Protein AF-A0A3C1CD34-F1 (afdb_monomer_lite)

Sequence (248 aa):
DPRAMARFWDEAMDWTLHEVTGDHAVLRSAKGVGPYLQFLRTPETKTVKNRVHLDLRPYPGDDQAAEVARLRALGATDIDLEELDEAVRQIALGENVTVFHGFGAAGMDGITEATSHPPIPIETDMEKYPNVVARATDVLRRAGIEGPYGLAIGPELYTGIGETTEHGGYLLFDHLRQLLGGPLVWAPGVRGGIVLSLRGGDFVLECGQDLSIGYQSHDAEVVRLYLEESVSFRVIEPDAAVALVPKA

Structure (mmCIF, N/CA/C/O backbone):
data_AF-A0A3C1CD34-F1
#
_entry.id   AF-A0A3C1CD34-F1
#
loop_
_atom_site.group_PDB
_atom_site.id
_atom_site.type_symbol
_atom_site.label_atom_id
_atom_site.label_alt_id
_atom_site.label_comp_id
_atom_site.label_asym_id
_atom_site.label_entity_id
_atom_site.label_seq_id
_atom_site.pdbx_PDB_ins_code
_atom_site.Cartn_x
_atom_site.Cartn_y
_atom_site.Cartn_z
_atom_site.occupancy
_atom_site.B_iso_or_equiv
_atom_site.auth_seq_id
_atom_site.auth_comp_id
_atom_site.auth_asym_id
_atom_site.auth_atom_id
_atom_site.pdbx_PDB_model_num
ATOM 1 N N . ASP A 1 1 ? 27.461 -8.171 -31.438 1.00 85.56 1 ASP A N 1
ATOM 2 C CA . ASP A 1 1 ? 27.972 -9.356 -32.157 1.00 85.56 1 ASP A CA 1
ATOM 3 C C . ASP A 1 1 ? 26.812 -10.310 -32.434 1.00 85.56 1 ASP A C 1
ATOM 5 O O . ASP A 1 1 ? 26.227 -10.789 -31.467 1.00 85.56 1 ASP A O 1
ATOM 9 N N . PRO A 1 2 ? 26.445 -10.566 -33.702 1.00 91.00 2 PRO A N 1
ATOM 10 C CA . PRO A 1 2 ? 25.318 -11.438 -34.036 1.00 91.00 2 PRO A CA 1
ATOM 11 C C . PRO A 1 2 ? 25.441 -12.865 -33.489 1.00 91.00 2 PRO A C 1
ATOM 13 O O . PRO A 1 2 ? 24.437 -13.432 -33.076 1.00 91.00 2 PRO A O 1
ATOM 16 N N . ARG A 1 3 ? 26.655 -13.431 -33.404 1.00 91.00 3 ARG A N 1
ATOM 17 C CA . ARG A 1 3 ? 26.857 -14.785 -32.855 1.00 91.00 3 ARG A CA 1
ATOM 18 C C . ARG A 1 3 ? 26.579 -14.851 -31.357 1.00 91.00 3 ARG A C 1
ATOM 20 O O . ARG A 1 3 ? 25.961 -15.801 -30.889 1.00 91.00 3 ARG A O 1
ATOM 27 N N . ALA A 1 4 ? 27.026 -13.844 -30.605 1.00 88.56 4 ALA A N 1
ATOM 28 C CA . ALA A 1 4 ? 26.700 -13.725 -29.188 1.00 88.56 4 ALA A CA 1
ATOM 29 C C . ALA A 1 4 ? 25.189 -13.559 -28.957 1.00 88.56 4 ALA A C 1
ATOM 31 O O . ALA A 1 4 ? 24.645 -14.236 -28.092 1.00 88.56 4 ALA A O 1
ATOM 32 N N . MET A 1 5 ? 24.513 -12.727 -29.762 1.00 89.81 5 MET A N 1
ATOM 33 C CA . MET A 1 5 ? 23.053 -12.575 -29.684 1.00 89.81 5 MET A CA 1
ATOM 34 C C . MET A 1 5 ? 22.328 -13.878 -30.017 1.00 89.81 5 MET A C 1
ATOM 36 O O . MET A 1 5 ? 21.425 -14.257 -29.285 1.00 89.81 5 MET A O 1
ATOM 40 N N . ALA A 1 6 ? 22.754 -14.594 -31.062 1.00 90.88 6 ALA A N 1
ATOM 41 C CA . ALA A 1 6 ? 22.173 -15.882 -31.425 1.00 90.88 6 ALA A CA 1
ATOM 42 C C . ALA A 1 6 ? 22.196 -16.871 -30.252 1.00 90.88 6 ALA A C 1
ATOM 44 O O . ALA A 1 6 ? 21.156 -17.414 -29.921 1.00 90.88 6 ALA A O 1
ATOM 45 N N . ARG A 1 7 ? 23.350 -17.045 -29.589 1.00 88.81 7 ARG A N 1
ATOM 46 C CA . ARG A 1 7 ? 23.481 -17.964 -28.443 1.00 88.81 7 ARG A CA 1
ATOM 47 C C . ARG A 1 7 ? 22.557 -17.597 -27.287 1.00 88.81 7 ARG A C 1
ATOM 49 O O . ARG A 1 7 ? 21.826 -18.447 -26.805 1.00 88.81 7 ARG A O 1
ATOM 56 N N . PHE A 1 8 ? 22.562 -16.327 -26.878 1.00 89.94 8 PHE A N 1
ATOM 57 C CA . PHE A 1 8 ? 21.704 -15.879 -25.782 1.00 89.94 8 PHE A CA 1
ATOM 58 C C . PHE A 1 8 ? 20.220 -16.100 -26.100 1.00 89.94 8 PHE A C 1
ATOM 60 O O . PHE A 1 8 ? 19.501 -16.678 -25.296 1.00 89.94 8 PHE A O 1
ATOM 67 N N . TRP A 1 9 ? 19.759 -15.659 -27.274 1.00 90.00 9 TRP A N 1
ATOM 68 C CA . TRP A 1 9 ? 18.337 -15.694 -27.626 1.00 90.00 9 TRP A CA 1
ATOM 69 C C . TRP A 1 9 ? 17.822 -17.093 -28.002 1.00 90.00 9 TRP A C 1
ATOM 71 O O . TRP A 1 9 ? 16.636 -17.344 -27.810 1.00 90.00 9 TRP A O 1
ATOM 81 N N . ASP A 1 10 ? 18.684 -17.988 -28.494 1.00 87.56 10 ASP A N 1
ATOM 82 C CA . ASP A 1 10 ? 18.372 -19.409 -28.735 1.00 87.56 10 ASP A CA 1
ATOM 83 C C . ASP A 1 10 ? 18.179 -20.177 -27.418 1.00 87.56 10 ASP A C 1
ATOM 85 O O . ASP A 1 10 ? 17.304 -21.027 -27.320 1.00 87.56 10 ASP A O 1
ATOM 89 N N . GLU A 1 11 ? 18.939 -19.839 -26.371 1.00 86.88 11 GLU A N 1
ATOM 90 C CA . GLU A 1 11 ? 18.758 -20.436 -25.041 1.00 86.88 11 GLU A CA 1
ATOM 91 C C . GLU A 1 11 ? 17.645 -19.743 -24.236 1.00 86.88 11 GLU A C 1
ATOM 93 O O . GLU A 1 11 ? 16.955 -20.377 -23.434 1.00 86.88 11 GLU A O 1
ATOM 98 N N . ALA A 1 12 ? 17.444 -18.436 -24.425 1.00 87.38 12 ALA A N 1
ATOM 99 C CA . ALA A 1 12 ? 16.432 -17.668 -23.704 1.00 87.38 12 ALA A CA 1
ATOM 100 C C . ALA A 1 12 ? 15.002 -17.965 -24.183 1.00 87.38 12 ALA A C 1
ATOM 102 O O . ALA A 1 12 ? 14.074 -17.847 -23.385 1.00 87.38 12 ALA A O 1
ATOM 103 N N . MET A 1 13 ? 14.816 -18.348 -25.449 1.00 85.38 13 MET A N 1
ATOM 104 C CA . MET A 1 13 ? 13.503 -18.573 -26.061 1.00 85.38 13 MET A CA 1
ATOM 105 C C . MET A 1 13 ? 13.426 -19.942 -26.738 1.00 85.38 13 MET A C 1
ATOM 107 O O . MET A 1 13 ? 14.406 -20.411 -27.294 1.00 85.38 13 MET A O 1
ATOM 111 N N . ASP A 1 14 ? 12.224 -20.510 -26.862 1.00 77.94 14 ASP A N 1
ATOM 112 C CA . ASP A 1 14 ? 11.980 -21.736 -27.650 1.00 77.94 14 ASP A CA 1
ATOM 113 C C . ASP A 1 14 ? 12.024 -21.503 -29.184 1.00 77.94 14 ASP A C 1
ATOM 115 O O . ASP A 1 14 ? 11.241 -22.072 -29.959 1.00 77.94 14 ASP A O 1
ATOM 119 N N . TRP A 1 15 ? 12.853 -20.569 -29.650 1.00 86.12 15 TRP A N 1
ATOM 120 C CA . TRP A 1 15 ? 12.946 -20.174 -31.053 1.00 86.12 15 TRP A CA 1
ATOM 121 C C . TRP A 1 15 ? 14.156 -20.831 -31.696 1.00 86.12 15 TRP A C 1
ATOM 123 O O . TRP A 1 15 ? 15.236 -20.855 -31.133 1.00 86.12 15 TRP A O 1
ATOM 133 N N . THR A 1 16 ? 13.978 -21.338 -32.909 1.00 88.81 16 THR A N 1
ATOM 134 C CA . THR A 1 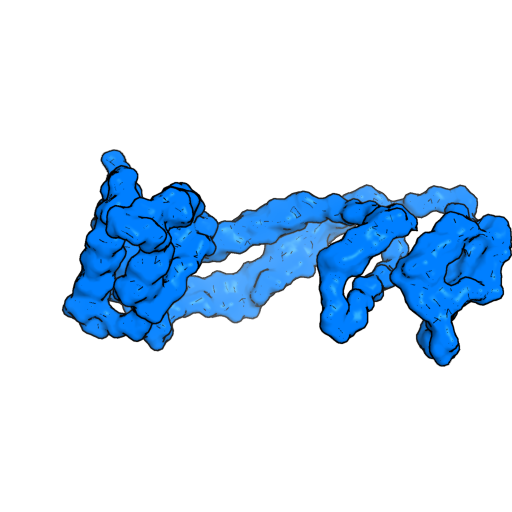16 ? 15.031 -22.023 -33.650 1.00 88.81 16 THR A CA 1
ATOM 135 C C . THR A 1 16 ? 15.917 -21.014 -34.371 1.00 88.81 16 THR A C 1
ATOM 137 O O . THR A 1 16 ? 15.429 -20.194 -35.161 1.00 88.81 16 THR A O 1
ATOM 140 N N . LEU A 1 17 ? 17.230 -21.108 -34.155 1.00 91.38 17 LEU A N 1
ATOM 141 C CA . LEU A 1 17 ? 18.225 -20.420 -34.971 1.00 91.38 17 LEU A CA 1
ATOM 142 C C . LEU A 1 17 ? 18.221 -20.961 -36.414 1.00 91.38 17 LEU A C 1
ATOM 144 O O . LEU A 1 17 ? 18.552 -22.118 -36.666 1.00 91.38 17 LEU A O 1
ATOM 148 N N . HIS A 1 18 ? 17.867 -20.110 -37.376 1.00 90.81 18 HIS A N 1
ATOM 149 C CA . HIS A 1 18 ? 17.826 -20.458 -38.800 1.00 90.81 18 HIS A CA 1
ATOM 150 C C . HIS A 1 18 ? 19.141 -20.172 -39.522 1.00 90.81 18 HIS A C 1
ATOM 152 O O . HIS A 1 18 ? 19.563 -20.945 -40.379 1.00 90.81 18 HIS A O 1
ATOM 158 N N . GLU A 1 19 ? 19.765 -19.039 -39.212 1.00 92.94 19 GLU A N 1
ATOM 159 C CA . GLU A 1 19 ? 20.985 -18.594 -39.876 1.00 92.94 19 GLU A CA 1
ATOM 160 C C . GLU A 1 19 ? 21.837 -17.784 -38.904 1.00 92.94 19 GLU A C 1
ATOM 162 O O . GLU A 1 19 ? 21.315 -16.975 -38.135 1.00 92.94 19 GLU A O 1
ATOM 167 N N . VAL A 1 20 ? 23.154 -17.979 -38.955 1.00 94.88 20 VAL A N 1
ATOM 168 C CA . VAL A 1 20 ? 24.114 -17.158 -38.220 1.00 94.88 20 VAL A CA 1
ATOM 169 C C . VAL A 1 20 ? 25.392 -16.968 -39.032 1.00 94.88 20 VAL A C 1
ATOM 171 O O . VAL A 1 20 ? 26.052 -17.922 -39.443 1.00 94.88 20 VAL A O 1
ATOM 174 N N . THR A 1 21 ? 25.768 -15.713 -39.241 1.00 93.75 21 THR A N 1
ATOM 175 C CA . THR A 1 21 ? 26.988 -15.298 -39.940 1.00 93.75 21 THR A CA 1
ATOM 176 C C . THR A 1 21 ? 27.806 -14.353 -39.048 1.00 93.75 21 THR A C 1
ATOM 178 O O . THR A 1 21 ? 27.578 -14.254 -37.840 1.00 93.75 21 THR A O 1
ATOM 181 N N . GLY A 1 22 ? 28.839 -13.706 -39.597 1.00 90.25 22 GLY A N 1
ATOM 182 C CA . GLY A 1 22 ? 29.517 -12.605 -38.899 1.00 90.25 22 GLY A CA 1
ATOM 183 C C . GLY A 1 22 ? 28.667 -11.330 -38.831 1.00 90.25 22 GLY A C 1
ATOM 184 O O . GLY A 1 22 ? 28.809 -10.548 -37.884 1.00 90.25 22 GLY A O 1
ATOM 185 N N . ASP A 1 23 ? 27.760 -11.165 -39.795 1.00 93.00 23 ASP A N 1
ATOM 186 C CA . ASP A 1 23 ? 27.016 -9.931 -40.042 1.00 93.00 23 ASP A CA 1
ATOM 187 C C . ASP A 1 23 ? 25.575 -10.001 -39.545 1.00 93.00 23 ASP A C 1
ATOM 189 O O . ASP A 1 23 ? 24.998 -8.967 -39.214 1.00 93.00 23 ASP A O 1
ATOM 193 N N . HIS A 1 24 ? 24.997 -11.197 -39.407 1.00 94.75 24 HIS A N 1
ATOM 194 C CA . HIS A 1 24 ? 23.633 -11.341 -38.910 1.00 94.75 24 HIS A CA 1
ATOM 195 C C . HIS A 1 24 ? 23.335 -12.674 -38.222 1.00 94.75 24 HIS A C 1
ATOM 197 O O . HIS A 1 24 ? 24.071 -13.648 -38.360 1.00 94.75 24 HIS A O 1
ATOM 203 N N . ALA A 1 25 ? 22.231 -12.706 -37.477 1.00 95.38 25 ALA A N 1
ATOM 204 C CA . ALA A 1 25 ? 21.607 -13.914 -36.945 1.00 95.38 25 ALA A CA 1
ATOM 205 C C . ALA A 1 25 ? 20.084 -13.830 -37.109 1.00 95.38 25 ALA A C 1
ATOM 207 O O . ALA A 1 25 ? 19.516 -12.754 -36.925 1.00 95.38 25 ALA A O 1
ATOM 208 N N . VAL A 1 26 ? 19.433 -14.940 -37.460 1.00 94.62 26 VAL A N 1
ATOM 209 C CA . VAL A 1 26 ? 17.985 -15.020 -37.719 1.00 94.62 26 VAL A CA 1
ATOM 210 C C . VAL A 1 26 ? 17.379 -16.154 -36.906 1.00 94.62 26 VAL A C 1
ATOM 212 O O . VAL A 1 26 ? 17.795 -17.302 -37.048 1.00 94.62 26 VAL A O 1
ATOM 215 N N . LEU A 1 27 ? 16.358 -15.841 -36.111 1.00 92.81 27 LEU A N 1
ATOM 216 C CA . LEU A 1 27 ? 15.572 -16.800 -35.340 1.00 92.81 27 LEU A CA 1
ATOM 217 C C . LEU A 1 27 ? 14.101 -16.764 -35.769 1.00 92.81 27 LEU A C 1
ATOM 219 O O . LEU A 1 27 ? 13.592 -15.732 -36.222 1.00 92.81 27 LEU A O 1
ATOM 223 N N . ARG A 1 28 ? 13.401 -17.885 -35.588 1.00 91.81 28 ARG A N 1
ATOM 224 C CA . ARG A 1 28 ? 11.942 -17.981 -35.738 1.00 91.81 28 ARG A CA 1
ATOM 225 C C . ARG A 1 28 ? 11.389 -18.991 -34.744 1.00 91.81 28 ARG A C 1
ATOM 227 O O . ARG A 1 28 ? 12.078 -19.937 -34.380 1.00 91.81 28 ARG A O 1
ATOM 234 N N . SER A 1 29 ? 10.129 -18.830 -34.347 1.00 87.31 29 SER A N 1
ATOM 235 C CA . SER A 1 29 ? 9.424 -19.846 -33.561 1.00 87.31 29 SER A CA 1
ATOM 236 C C . SER A 1 29 ? 9.605 -21.245 -34.166 1.00 87.31 29 SER A C 1
ATOM 238 O O . SER A 1 29 ? 9.366 -21.428 -35.363 1.00 87.31 29 SER A O 1
ATOM 240 N N . ALA A 1 30 ? 9.920 -22.241 -33.330 1.00 85.06 30 ALA A N 1
ATOM 241 C CA . ALA A 1 30 ? 10.016 -23.646 -33.741 1.00 85.06 30 ALA A CA 1
ATOM 242 C C . ALA A 1 30 ? 8.715 -24.182 -34.376 1.00 85.06 30 ALA A C 1
ATOM 244 O O . ALA A 1 30 ? 8.732 -25.133 -35.155 1.00 85.06 30 ALA A O 1
ATOM 245 N N . LYS A 1 31 ? 7.570 -23.544 -34.088 1.00 86.75 31 LYS A N 1
ATOM 246 C CA . LYS A 1 31 ? 6.260 -23.862 -34.683 1.00 86.75 31 LYS A CA 1
ATOM 247 C C . LYS A 1 31 ? 6.033 -23.193 -36.048 1.00 86.75 31 LYS A C 1
ATOM 249 O O . LYS A 1 31 ? 4.963 -23.346 -36.628 1.00 86.75 31 LYS A O 1
ATOM 254 N N . GLY A 1 32 ? 6.991 -22.411 -36.549 1.00 84.44 32 GLY A N 1
ATOM 255 C CA . GLY A 1 32 ? 6.895 -21.699 -37.827 1.00 84.44 32 GLY A CA 1
ATOM 256 C C . GLY A 1 32 ? 5.904 -20.529 -37.837 1.00 84.44 32 GLY A C 1
ATOM 257 O O . GLY A 1 32 ? 5.574 -20.013 -38.905 1.00 84.44 32 GLY A O 1
ATOM 258 N N . VAL A 1 33 ? 5.430 -20.081 -36.673 1.00 83.12 33 VAL A N 1
ATOM 259 C CA . VAL A 1 33 ? 4.468 -18.976 -36.535 1.00 83.12 33 VAL A CA 1
ATOM 260 C C . VAL A 1 33 ? 5.162 -17.665 -36.163 1.00 83.12 33 VAL A C 1
ATOM 262 O O . VAL A 1 33 ? 6.269 -17.673 -35.631 1.00 83.12 33 VAL A O 1
ATOM 265 N N . GLY A 1 34 ? 4.496 -16.537 -36.415 1.00 81.25 34 GLY A N 1
ATOM 266 C CA . GLY A 1 34 ? 4.988 -15.218 -36.011 1.00 81.25 34 GLY A CA 1
ATOM 267 C C . GLY A 1 34 ? 6.140 -14.670 -36.870 1.00 81.25 34 GLY A C 1
ATOM 268 O O . GLY A 1 34 ? 6.465 -15.241 -37.918 1.00 81.25 34 GLY A O 1
ATOM 269 N N . PRO A 1 35 ? 6.711 -13.521 -36.463 1.00 87.38 35 PRO A N 1
ATOM 270 C CA . PRO A 1 35 ? 7.761 -12.841 -37.210 1.00 87.38 35 PRO A CA 1
ATOM 271 C C . PRO A 1 35 ? 9.114 -13.551 -37.080 1.00 87.38 35 PRO A C 1
ATOM 273 O O . PRO A 1 35 ? 9.350 -14.332 -36.160 1.00 87.38 35 PRO A O 1
ATOM 276 N N . TYR A 1 36 ? 10.026 -13.225 -37.993 1.00 90.75 36 TYR A N 1
ATOM 277 C CA . TYR A 1 36 ? 11.446 -13.497 -37.801 1.00 90.75 36 TYR A CA 1
ATOM 278 C C . TYR A 1 36 ? 12.047 -12.452 -36.862 1.00 90.75 36 TYR A C 1
ATOM 280 O O . TYR A 1 36 ? 11.746 -11.263 -36.985 1.00 90.75 36 TYR A O 1
ATOM 288 N N . LEU A 1 37 ? 12.933 -12.889 -35.970 1.00 89.31 37 LEU A N 1
ATOM 289 C CA . LEU A 1 37 ? 13.786 -12.000 -35.191 1.00 89.31 37 LEU A CA 1
ATOM 290 C C . LEU A 1 37 ? 15.177 -12.000 -35.817 1.00 89.31 37 LEU A C 1
ATOM 292 O O . LEU A 1 37 ? 15.817 -13.047 -35.903 1.00 89.31 37 LEU A O 1
ATOM 296 N N . GLN A 1 38 ? 15.635 -10.834 -36.268 1.00 92.31 38 GLN A N 1
ATOM 297 C CA . GLN A 1 38 ? 16.929 -10.693 -36.924 1.00 92.31 38 GLN A CA 1
ATOM 298 C C . GLN A 1 38 ? 17.822 -9.717 -36.162 1.00 92.31 38 GLN A C 1
ATOM 300 O O . GLN A 1 38 ? 17.455 -8.566 -35.930 1.00 92.31 38 GLN A O 1
ATOM 305 N N . PHE A 1 39 ? 19.025 -10.171 -35.821 1.00 90.69 39 PHE A N 1
ATOM 306 C CA . PHE A 1 39 ? 20.087 -9.335 -35.277 1.00 90.69 39 PHE A CA 1
ATOM 307 C C . PHE A 1 39 ? 21.061 -9.002 -36.394 1.00 90.69 39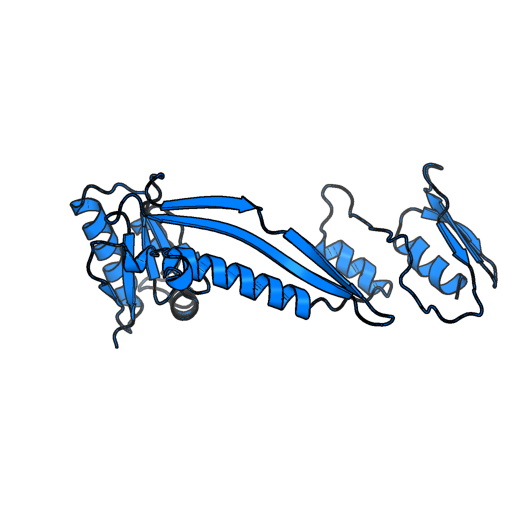 PHE A C 1
ATOM 309 O O . PHE A 1 39 ? 21.704 -9.900 -36.931 1.00 90.69 39 PHE A O 1
ATOM 316 N N . LEU A 1 40 ? 21.176 -7.723 -36.737 1.00 91.25 40 LEU A N 1
ATOM 317 C CA . LEU A 1 40 ? 22.100 -7.229 -37.756 1.00 91.25 40 LEU A CA 1
ATOM 318 C C . LEU A 1 40 ? 23.294 -6.547 -37.086 1.00 91.25 40 LEU A C 1
ATOM 320 O O . LEU A 1 40 ? 23.139 -5.810 -36.112 1.00 91.25 40 LEU A O 1
ATOM 324 N N . ARG A 1 41 ? 24.496 -6.777 -37.610 1.00 90.31 41 ARG A N 1
ATOM 325 C CA . ARG A 1 41 ? 25.692 -6.023 -37.241 1.00 90.31 41 ARG A CA 1
ATOM 326 C C . ARG A 1 41 ? 25.636 -4.668 -37.937 1.00 90.31 41 ARG A C 1
ATOM 328 O O . ARG A 1 41 ? 25.727 -4.590 -39.156 1.00 90.31 41 ARG A O 1
ATOM 335 N N . THR A 1 42 ? 25.532 -3.602 -37.155 1.00 87.44 42 THR A N 1
ATOM 336 C CA . THR A 1 42 ? 25.650 -2.226 -37.644 1.00 87.44 42 THR A CA 1
ATOM 337 C C . THR A 1 42 ? 26.992 -1.640 -37.199 1.00 87.44 42 THR A C 1
ATOM 339 O O . THR A 1 42 ? 27.407 -1.887 -36.065 1.00 87.44 42 THR A O 1
ATOM 342 N N . PRO A 1 43 ? 27.703 -0.891 -38.064 1.00 82.69 43 PRO A N 1
ATOM 343 C CA . PRO A 1 43 ? 28.956 -0.234 -37.685 1.00 82.69 43 PRO A CA 1
ATOM 344 C C . PRO A 1 43 ? 28.726 0.990 -36.786 1.00 82.69 43 PRO A C 1
ATOM 346 O O . PRO A 1 43 ? 29.642 1.437 -36.104 1.00 82.69 43 PRO A O 1
ATOM 349 N N . GLU A 1 44 ? 27.510 1.531 -36.793 1.00 82.88 44 GLU A N 1
ATOM 350 C CA . GLU A 1 44 ? 27.114 2.693 -36.008 1.00 82.88 44 GLU A CA 1
ATOM 351 C C . GLU A 1 44 ? 26.824 2.303 -34.557 1.00 82.88 44 GLU A C 1
ATOM 353 O O . GLU A 1 44 ? 26.109 1.332 -34.283 1.00 82.88 44 GLU A O 1
ATOM 358 N N . THR A 1 45 ? 27.350 3.094 -33.623 1.00 78.12 45 THR A N 1
ATOM 359 C CA . THR A 1 45 ? 26.951 3.026 -32.217 1.00 78.12 45 THR A CA 1
ATOM 360 C C . THR A 1 45 ? 25.496 3.459 -32.095 1.00 78.12 45 THR A C 1
ATOM 362 O O . THR A 1 45 ? 25.092 4.472 -32.662 1.00 78.12 45 THR A O 1
ATOM 365 N N . LYS A 1 46 ? 24.699 2.705 -31.335 1.00 75.81 46 LYS A N 1
ATOM 366 C CA . LYS A 1 46 ? 23.296 3.029 -31.072 1.00 75.81 46 LYS A CA 1
ATOM 367 C C . LYS A 1 46 ? 23.190 4.397 -30.386 1.00 75.81 46 LYS A C 1
ATOM 369 O O . LYS A 1 46 ? 23.678 4.555 -29.273 1.00 75.81 46 LYS A O 1
ATOM 374 N N . THR A 1 47 ? 22.537 5.355 -31.040 1.00 75.31 47 THR A N 1
ATOM 375 C CA . THR A 1 47 ? 22.337 6.727 -30.531 1.00 75.31 47 THR A CA 1
ATOM 376 C C . THR A 1 47 ? 20.927 6.991 -30.009 1.00 75.31 47 THR A C 1
ATOM 378 O O . THR A 1 47 ? 20.688 8.019 -29.388 1.00 75.31 47 THR A O 1
ATOM 381 N N . VAL A 1 48 ? 19.981 6.085 -30.270 1.00 77.88 48 VAL A N 1
ATOM 382 C CA . VAL A 1 48 ? 18.582 6.203 -29.840 1.00 77.88 48 VAL A CA 1
ATOM 383 C C . VAL A 1 48 ? 18.037 4.850 -29.393 1.00 77.88 48 VAL A C 1
ATOM 385 O O . VAL A 1 48 ? 18.509 3.793 -29.823 1.00 77.88 48 VAL A O 1
ATOM 388 N N . LYS A 1 49 ? 17.004 4.859 -28.544 1.00 69.25 49 LYS A N 1
ATOM 389 C CA . LYS A 1 49 ? 16.269 3.642 -28.172 1.00 69.25 49 LYS A CA 1
ATOM 390 C C . LYS A 1 49 ? 15.642 2.996 -29.418 1.00 69.25 49 LYS A C 1
ATOM 392 O O . LYS A 1 49 ? 15.174 3.679 -30.328 1.00 69.25 49 LYS A O 1
ATOM 397 N N . ASN A 1 50 ? 15.610 1.662 -29.449 1.00 76.06 50 ASN A N 1
ATOM 398 C CA . ASN A 1 50 ? 14.900 0.934 -30.501 1.00 76.06 50 ASN A CA 1
ATOM 399 C C . ASN A 1 50 ? 13.402 1.250 -30.399 1.00 76.06 50 ASN A C 1
ATOM 401 O O . ASN A 1 50 ? 12.845 1.258 -29.304 1.00 76.06 50 ASN A O 1
ATOM 405 N N . ARG A 1 51 ? 12.739 1.468 -31.539 1.00 78.31 51 ARG A N 1
ATOM 406 C CA . ARG A 1 51 ? 11.289 1.749 -31.593 1.00 78.31 51 ARG A CA 1
ATOM 407 C C . ARG A 1 51 ? 10.415 0.542 -31.244 1.00 78.31 51 ARG A C 1
ATOM 409 O O . ARG A 1 51 ? 9.213 0.689 -31.078 1.00 78.31 51 ARG A O 1
ATOM 416 N N . VAL A 1 52 ? 11.023 -0.638 -31.175 1.00 76.25 52 VAL A N 1
ATOM 417 C CA . VAL A 1 52 ? 10.382 -1.894 -30.800 1.00 76.25 52 VAL A CA 1
ATOM 418 C C . VAL A 1 52 ? 11.102 -2.431 -29.571 1.00 76.25 52 VAL A C 1
ATOM 420 O O . VAL A 1 52 ? 12.334 -2.498 -29.551 1.00 76.25 52 VAL A O 1
ATOM 423 N N . HIS A 1 53 ? 10.316 -2.801 -28.565 1.00 79.25 53 HIS A N 1
ATOM 424 C CA . HIS A 1 53 ? 10.744 -3.561 -27.400 1.00 79.25 53 HIS A CA 1
ATOM 425 C C . HIS A 1 53 ? 10.108 -4.950 -27.485 1.00 79.25 53 HIS A C 1
ATOM 427 O O . HIS A 1 53 ? 8.939 -5.059 -27.856 1.00 79.25 53 HIS A O 1
ATOM 433 N N . LEU A 1 54 ? 10.887 -5.999 -27.225 1.00 76.56 54 LEU A N 1
ATOM 434 C CA . LEU A 1 54 ? 10.399 -7.374 -27.228 1.00 76.56 54 LEU A CA 1
ATOM 435 C C . LEU A 1 54 ? 10.261 -7.827 -25.778 1.00 76.56 54 LEU A C 1
ATOM 437 O O . LEU A 1 54 ? 11.271 -7.996 -25.099 1.00 76.56 54 LEU A O 1
ATOM 441 N N . ASP A 1 55 ? 9.025 -8.030 -25.335 1.00 81.69 55 ASP A N 1
ATOM 442 C CA . ASP A 1 55 ? 8.730 -8.536 -23.998 1.00 81.69 55 ASP A CA 1
ATOM 443 C C . ASP A 1 55 ? 8.572 -10.055 -24.028 1.00 81.69 55 ASP A C 1
ATOM 445 O O . ASP A 1 55 ? 7.759 -10.599 -24.783 1.00 81.69 55 ASP A O 1
ATOM 449 N N . LEU A 1 56 ? 9.347 -10.742 -23.189 1.00 78.62 56 LEU A N 1
ATOM 450 C CA . LEU A 1 56 ? 9.191 -12.169 -22.941 1.00 78.62 56 LEU A CA 1
ATOM 451 C C . LEU A 1 56 ? 8.321 -12.368 -21.706 1.00 78.62 56 LEU A C 1
ATOM 453 O O . LEU A 1 56 ? 8.513 -11.715 -20.682 1.00 78.62 56 LEU A O 1
ATOM 457 N N . ARG A 1 57 ? 7.362 -13.286 -21.804 1.00 82.62 57 ARG A N 1
ATOM 458 C CA . ARG A 1 57 ? 6.535 -13.705 -20.674 1.00 82.62 57 ARG A CA 1
ATOM 459 C C . ARG A 1 57 ? 6.749 -15.200 -20.445 1.00 82.62 57 ARG A C 1
ATOM 461 O O . ARG A 1 57 ? 6.698 -15.935 -21.434 1.00 82.62 57 ARG A O 1
ATOM 468 N N . PRO A 1 58 ? 6.942 -15.642 -19.189 1.00 84.88 58 PRO A N 1
ATOM 469 C CA . PRO A 1 58 ? 6.888 -17.061 -18.851 1.00 84.88 58 PRO A CA 1
ATOM 470 C C . PRO A 1 58 ? 5.561 -17.675 -19.318 1.00 84.88 58 PRO A C 1
ATOM 472 O O . PRO A 1 58 ? 4.558 -16.957 -19.459 1.00 84.88 58 PRO A O 1
ATOM 475 N N . TYR A 1 59 ? 5.523 -18.989 -19.554 1.00 83.88 59 TYR A N 1
ATOM 476 C CA . TYR A 1 59 ? 4.257 -19.632 -19.888 1.00 83.88 59 TYR A CA 1
ATOM 477 C C . TYR A 1 59 ? 3.304 -19.582 -18.682 1.00 83.88 59 TYR A C 1
ATOM 479 O O . TYR A 1 59 ? 3.742 -19.509 -17.531 1.00 83.88 59 TYR A O 1
ATOM 487 N N . PRO A 1 60 ? 1.977 -19.599 -18.908 1.00 87.56 60 PRO A N 1
ATOM 488 C CA . PRO A 1 60 ? 1.020 -19.609 -17.810 1.00 87.56 60 PRO A CA 1
ATOM 489 C C . PRO A 1 60 ? 1.286 -20.765 -16.834 1.00 87.56 60 PRO A C 1
ATOM 491 O O . PRO A 1 60 ? 1.207 -21.929 -17.222 1.00 87.56 60 PRO A O 1
ATOM 494 N N . GLY A 1 61 ? 1.554 -20.431 -15.569 1.00 89.25 61 GLY A N 1
ATOM 495 C CA . GLY A 1 61 ? 1.841 -21.396 -14.501 1.00 89.25 61 GLY A CA 1
ATOM 496 C C . GLY A 1 61 ? 3.325 -21.576 -14.165 1.00 89.25 61 GLY A C 1
ATOM 497 O O . GLY A 1 61 ? 3.614 -22.212 -13.154 1.00 89.25 61 GLY A O 1
ATOM 498 N N . ASP A 1 62 ? 4.242 -21.004 -14.950 1.00 88.38 62 ASP A N 1
ATOM 499 C CA . ASP A 1 62 ? 5.673 -21.023 -14.636 1.00 88.38 62 ASP A CA 1
ATOM 500 C C . ASP A 1 62 ? 6.011 -20.099 -13.454 1.00 88.38 62 ASP A C 1
ATOM 502 O O . ASP A 1 62 ? 5.381 -19.057 -13.242 1.00 88.38 62 ASP A O 1
ATOM 506 N N . ASP A 1 63 ? 7.050 -20.466 -12.700 1.00 90.81 63 ASP A N 1
ATOM 507 C CA . ASP A 1 63 ? 7.604 -19.630 -11.636 1.00 90.81 63 ASP A CA 1
ATOM 508 C C . ASP A 1 63 ? 8.454 -18.501 -12.239 1.00 90.81 63 ASP A C 1
ATOM 510 O O . ASP A 1 63 ? 9.542 -18.720 -12.781 1.00 90.81 63 ASP A O 1
ATOM 514 N N . GLN A 1 64 ? 7.958 -17.270 -12.109 1.00 89.19 64 GLN A N 1
ATOM 515 C CA . GLN A 1 64 ? 8.633 -16.070 -12.593 1.00 89.19 64 GLN A CA 1
ATOM 516 C C . GLN A 1 64 ? 10.020 -15.877 -11.964 1.00 89.19 64 GLN A C 1
ATOM 518 O O . GLN A 1 64 ? 10.941 -15.445 -12.655 1.00 89.19 64 GLN A O 1
ATOM 523 N N . ALA A 1 65 ? 10.199 -16.192 -10.678 1.00 89.56 65 ALA A N 1
ATOM 524 C CA . ALA A 1 65 ? 11.484 -16.022 -10.008 1.00 89.56 65 ALA A CA 1
ATOM 525 C C . ALA A 1 65 ? 12.516 -17.023 -10.542 1.00 89.56 65 ALA A C 1
ATOM 527 O O . ALA A 1 65 ? 13.663 -16.649 -10.796 1.00 89.56 65 ALA A O 1
ATOM 528 N N . ALA A 1 66 ? 12.098 -18.272 -10.769 1.00 91.75 66 ALA A N 1
ATOM 529 C CA . ALA A 1 66 ? 12.946 -19.291 -11.380 1.00 91.75 66 ALA A CA 1
ATOM 530 C C . ALA A 1 66 ? 13.349 -18.909 -12.815 1.00 91.75 66 ALA A C 1
ATOM 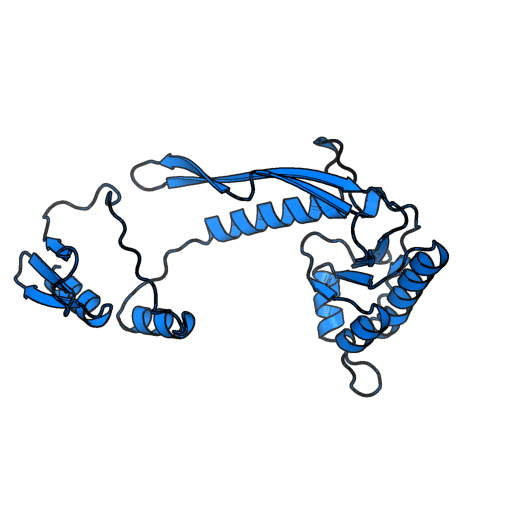532 O O . ALA A 1 66 ? 14.518 -19.048 -13.183 1.00 91.75 66 ALA A O 1
ATOM 533 N N . GLU A 1 67 ? 12.414 -18.370 -13.599 1.00 90.62 67 GLU A N 1
ATOM 534 C CA . GLU A 1 67 ? 12.679 -17.949 -14.976 1.00 90.62 67 GLU A CA 1
ATOM 535 C C . GLU A 1 67 ? 13.638 -16.753 -15.051 1.00 90.62 67 GLU A C 1
ATOM 537 O O . GLU A 1 67 ? 14.591 -16.759 -15.833 1.00 90.62 67 GLU A O 1
ATOM 542 N N . VAL A 1 68 ? 13.472 -15.757 -14.175 1.00 89.44 68 VAL A N 1
ATOM 543 C CA . VAL A 1 68 ? 14.430 -14.646 -14.049 1.00 89.44 68 VAL A CA 1
ATOM 544 C C . VAL A 1 68 ? 15.823 -15.168 -13.682 1.00 89.44 68 VAL A C 1
ATOM 546 O O . VAL A 1 68 ? 16.815 -14.750 -14.282 1.00 89.44 68 VAL A O 1
ATOM 549 N N . ALA A 1 69 ? 15.921 -16.114 -12.742 1.00 91.50 69 ALA A N 1
ATOM 550 C CA . ALA A 1 69 ? 17.200 -16.719 -12.365 1.00 91.50 69 ALA A CA 1
ATOM 551 C C . ALA A 1 69 ? 17.869 -17.442 -13.549 1.00 91.50 69 ALA A C 1
ATOM 553 O O . ALA A 1 69 ? 19.078 -17.300 -13.751 1.00 91.50 69 ALA A O 1
ATOM 554 N N . ARG A 1 70 ? 17.088 -18.172 -14.358 1.00 91.81 70 ARG A N 1
ATOM 555 C CA . ARG A 1 70 ? 17.564 -18.839 -15.579 1.00 91.81 70 ARG A CA 1
ATOM 556 C C . ARG A 1 70 ? 18.115 -17.830 -16.584 1.00 91.81 70 ARG A C 1
ATOM 558 O O . ARG A 1 70 ? 19.241 -17.991 -17.044 1.00 91.81 70 ARG A O 1
ATOM 565 N N . LEU A 1 71 ? 17.367 -16.768 -16.889 1.00 91.44 71 LEU A N 1
ATOM 566 C CA . LEU A 1 71 ? 17.798 -15.734 -17.837 1.00 91.44 71 LEU A CA 1
ATOM 567 C C . LEU A 1 71 ? 19.063 -15.003 -17.360 1.00 91.44 71 LEU A C 1
ATOM 569 O O . LEU A 1 71 ? 19.962 -14.747 -18.163 1.00 91.44 71 LEU A O 1
ATOM 573 N N . ARG A 1 72 ? 19.191 -14.733 -16.054 1.00 91.44 72 ARG A N 1
ATOM 574 C CA . ARG A 1 72 ? 20.425 -14.180 -15.466 1.00 91.44 72 ARG A CA 1
ATOM 575 C C . ARG A 1 72 ? 21.615 -15.121 -15.638 1.00 91.44 72 ARG A C 1
ATOM 577 O O . ARG A 1 72 ? 22.694 -14.669 -16.010 1.00 91.44 72 ARG A O 1
ATOM 584 N N . ALA A 1 73 ? 21.423 -16.426 -15.437 1.00 91.62 73 ALA A N 1
ATOM 585 C CA . ALA A 1 73 ? 22.474 -17.422 -15.664 1.00 91.62 73 ALA A CA 1
ATOM 586 C C . ALA A 1 73 ? 22.934 -17.478 -17.135 1.00 91.62 73 ALA A C 1
ATOM 588 O O . ALA A 1 73 ? 24.101 -17.766 -17.397 1.00 91.62 73 ALA A O 1
ATOM 589 N N . LEU A 1 74 ? 22.051 -17.142 -18.083 1.00 90.56 74 LEU A N 1
ATOM 590 C CA . LEU A 1 74 ? 22.376 -17.003 -19.509 1.00 90.56 74 LEU A CA 1
ATOM 591 C C . LEU A 1 74 ? 23.084 -15.681 -19.860 1.00 90.56 74 LEU A C 1
ATOM 593 O O . LEU A 1 74 ? 23.561 -15.518 -20.983 1.00 90.56 74 LEU A O 1
ATOM 597 N N . GLY A 1 75 ? 23.184 -14.744 -18.913 1.00 88.62 75 GLY A N 1
ATOM 598 C CA . GLY A 1 75 ? 23.856 -13.455 -19.088 1.00 88.62 75 GLY A CA 1
ATOM 599 C C . GLY A 1 75 ? 22.921 -12.254 -19.236 1.00 88.62 75 GLY A C 1
ATOM 600 O O . GLY A 1 75 ? 23.390 -11.184 -19.623 1.00 88.62 75 GLY A O 1
ATOM 601 N N . ALA A 1 76 ? 21.623 -12.398 -18.939 1.00 89.06 76 ALA A N 1
ATOM 602 C CA . ALA A 1 76 ? 20.737 -11.246 -18.804 1.00 89.06 76 ALA A CA 1
ATOM 603 C C . ALA A 1 76 ? 21.148 -10.398 -17.591 1.00 89.06 76 ALA A C 1
ATOM 605 O O . ALA A 1 76 ? 21.512 -10.926 -16.540 1.00 89.06 76 ALA A O 1
ATOM 606 N N . THR A 1 77 ? 21.056 -9.081 -17.736 1.00 87.25 77 THR A N 1
ATOM 607 C CA . THR A 1 77 ? 21.267 -8.121 -16.651 1.00 87.25 77 THR A CA 1
ATOM 608 C C . THR A 1 77 ? 19.941 -7.499 -16.256 1.00 87.25 77 THR A C 1
ATOM 610 O O . THR A 1 77 ? 19.099 -7.245 -17.119 1.00 87.25 77 THR A O 1
ATOM 613 N N . ASP A 1 78 ? 19.780 -7.208 -14.971 1.00 84.00 78 ASP A N 1
ATOM 614 C CA . ASP A 1 78 ? 18.634 -6.441 -14.503 1.00 84.00 78 ASP A CA 1
ATOM 615 C C . ASP A 1 78 ? 18.696 -5.014 -15.060 1.00 84.00 78 ASP A C 1
ATOM 617 O O . ASP A 1 78 ? 19.775 -4.426 -15.186 1.00 84.00 78 ASP A O 1
ATOM 621 N N . ILE A 1 79 ? 17.535 -4.473 -15.432 1.00 83.75 79 ILE A N 1
ATOM 622 C CA . ILE A 1 79 ? 17.412 -3.038 -15.679 1.00 83.75 79 ILE A CA 1
ATOM 623 C C . ILE A 1 79 ? 17.381 -2.352 -14.319 1.00 83.75 79 ILE A C 1
ATOM 625 O O . ILE A 1 79 ? 16.630 -2.757 -13.435 1.00 83.75 79 ILE A O 1
ATOM 629 N N . ASP A 1 80 ? 18.182 -1.303 -14.190 1.00 85.69 80 ASP A N 1
ATOM 630 C CA . ASP A 1 80 ? 18.121 -0.397 -13.054 1.00 85.69 80 ASP A CA 1
ATOM 631 C C . ASP A 1 80 ? 16.846 0.456 -13.150 1.00 85.69 80 ASP A C 1
ATOM 633 O O . ASP A 1 80 ? 16.690 1.267 -14.068 1.00 85.69 80 ASP A O 1
ATOM 637 N N . LEU A 1 81 ? 15.908 0.198 -12.239 1.00 89.06 81 LEU A N 1
ATOM 638 C CA . LEU A 1 81 ? 14.641 0.914 -12.090 1.00 89.06 81 LEU A CA 1
ATOM 639 C C . LEU A 1 81 ? 14.521 1.552 -10.698 1.00 89.06 81 LEU A C 1
ATOM 641 O O . LEU A 1 81 ? 13.412 1.888 -10.292 1.00 89.06 81 LEU A O 1
ATOM 645 N N . GLU A 1 82 ? 15.629 1.752 -9.973 1.00 92.06 82 GLU A N 1
ATOM 646 C CA . GLU A 1 82 ? 15.597 2.266 -8.594 1.00 92.06 82 GLU A CA 1
ATOM 647 C C . GLU A 1 82 ? 14.856 3.612 -8.487 1.00 92.06 82 GLU A C 1
ATOM 649 O O . GLU A 1 82 ? 14.081 3.832 -7.555 1.00 92.06 82 GLU A O 1
ATOM 654 N N . GLU A 1 83 ? 15.019 4.498 -9.476 1.00 92.75 83 GLU A N 1
ATOM 655 C CA . GLU A 1 83 ? 14.298 5.779 -9.528 1.00 92.75 83 GLU A CA 1
ATOM 656 C C . GLU A 1 83 ? 12.778 5.601 -9.683 1.00 92.75 83 GLU A C 1
ATOM 658 O O . GLU A 1 83 ? 11.999 6.376 -9.123 1.00 92.75 83 GLU A O 1
ATOM 663 N N . LEU A 1 84 ? 12.345 4.580 -10.431 1.00 92.56 84 LEU A N 1
ATOM 664 C CA . LEU A 1 84 ? 10.929 4.258 -10.592 1.00 92.56 84 LEU A CA 1
ATOM 665 C C . LEU A 1 84 ? 10.366 3.647 -9.306 1.00 92.56 84 LEU A C 1
ATOM 667 O O . LEU A 1 84 ? 9.292 4.061 -8.876 1.00 92.56 84 LEU A O 1
ATOM 671 N N . ASP A 1 85 ? 11.090 2.718 -8.679 1.00 93.31 85 ASP A N 1
ATOM 672 C CA . ASP A 1 85 ? 10.689 2.107 -7.407 1.00 93.31 85 ASP A CA 1
ATOM 673 C C . ASP A 1 85 ? 10.515 3.171 -6.317 1.00 93.31 85 ASP A C 1
ATOM 675 O O . ASP A 1 85 ? 9.518 3.179 -5.590 1.00 93.31 85 ASP A O 1
ATOM 679 N N . GLU A 1 86 ? 11.445 4.125 -6.244 1.00 95.75 86 GLU A N 1
ATOM 680 C CA . GLU A 1 86 ? 11.359 5.251 -5.320 1.00 95.75 86 GLU A CA 1
ATOM 681 C C . GLU A 1 86 ? 10.153 6.150 -5.629 1.00 95.75 86 GLU A C 1
ATOM 683 O O . GLU A 1 86 ? 9.402 6.497 -4.717 1.00 95.75 86 GLU A O 1
ATOM 688 N N . ALA A 1 87 ? 9.907 6.490 -6.898 1.00 96.12 87 ALA A N 1
ATOM 689 C CA . ALA A 1 87 ? 8.739 7.283 -7.284 1.00 96.12 87 ALA A CA 1
ATOM 690 C C . ALA A 1 87 ? 7.415 6.584 -6.918 1.00 96.12 87 ALA A C 1
ATOM 692 O O . ALA A 1 87 ? 6.519 7.223 -6.358 1.00 96.12 87 ALA A O 1
ATOM 693 N N . VAL A 1 88 ? 7.305 5.274 -7.173 1.00 95.81 88 VAL A N 1
ATOM 694 C CA . VAL A 1 88 ? 6.129 4.459 -6.818 1.00 95.81 88 VAL A CA 1
ATOM 695 C C . VAL A 1 88 ? 5.939 4.410 -5.302 1.00 95.81 88 VAL A C 1
ATOM 697 O O . VAL A 1 88 ? 4.823 4.551 -4.802 1.00 95.81 88 VAL A O 1
ATOM 700 N N . ARG A 1 89 ? 7.027 4.276 -4.539 1.00 95.06 89 ARG A N 1
ATOM 701 C CA . ARG A 1 89 ? 6.974 4.302 -3.074 1.00 95.06 89 ARG A CA 1
ATOM 702 C C . ARG A 1 89 ? 6.476 5.648 -2.548 1.00 95.06 89 ARG A C 1
ATOM 704 O O . ARG A 1 89 ? 5.704 5.674 -1.591 1.00 95.06 89 ARG A O 1
ATOM 711 N N . GLN A 1 90 ? 6.918 6.756 -3.142 1.00 96.12 90 GLN A N 1
ATOM 712 C CA . GLN A 1 90 ? 6.529 8.103 -2.718 1.00 96.12 90 GLN A CA 1
ATOM 713 C C . GLN A 1 90 ? 5.048 8.389 -2.976 1.00 96.12 90 GLN A C 1
ATOM 715 O O . GLN A 1 90 ? 4.386 8.920 -2.085 1.00 96.12 90 GLN A O 1
ATOM 720 N N . ILE A 1 91 ? 4.509 8.008 -4.139 1.00 95.69 91 ILE A N 1
ATOM 721 C CA . ILE A 1 91 ? 3.079 8.206 -4.424 1.00 95.69 91 ILE A CA 1
ATOM 722 C C . ILE A 1 91 ? 2.199 7.324 -3.528 1.00 95.69 91 ILE A C 1
ATOM 724 O O . ILE A 1 91 ? 1.290 7.842 -2.889 1.00 95.69 91 ILE A O 1
ATOM 728 N N . ALA A 1 92 ? 2.558 6.048 -3.330 1.00 93.94 92 ALA A N 1
ATOM 729 C CA . ALA A 1 92 ? 1.833 5.155 -2.420 1.00 93.94 92 ALA A CA 1
ATOM 730 C C . ALA A 1 92 ? 1.846 5.658 -0.962 1.00 93.94 92 ALA A C 1
ATOM 732 O O . ALA A 1 92 ? 0.854 5.564 -0.239 1.00 93.94 92 ALA A O 1
ATOM 733 N N . LEU A 1 93 ? 2.972 6.225 -0.514 1.00 95.62 93 LEU A N 1
ATOM 734 C CA . LEU A 1 93 ? 3.053 6.885 0.789 1.00 95.62 93 LEU A CA 1
ATOM 735 C C . LEU A 1 93 ? 2.174 8.133 0.861 1.00 95.62 93 LEU A C 1
ATOM 737 O O . LEU A 1 93 ? 1.529 8.351 1.885 1.00 95.62 93 LEU A O 1
ATOM 741 N N . GLY A 1 94 ? 2.160 8.946 -0.195 1.00 95.31 94 GLY A N 1
ATOM 742 C CA . GLY A 1 94 ? 1.316 10.133 -0.295 1.00 95.31 94 GLY A CA 1
ATOM 743 C C . GLY A 1 94 ? -0.172 9.798 -0.197 1.00 95.31 94 GLY A C 1
ATOM 744 O O . GLY A 1 94 ? -0.886 10.451 0.570 1.00 95.31 94 GLY A O 1
ATOM 745 N N . GLU A 1 95 ? -0.621 8.751 -0.892 1.00 95.88 95 GLU A N 1
ATOM 746 C CA . GLU A 1 95 ? -1.997 8.249 -0.824 1.00 95.88 95 GLU A CA 1
ATOM 747 C C . GLU A 1 95 ? -2.348 7.798 0.602 1.00 95.88 95 GLU A C 1
ATOM 749 O O . GLU A 1 95 ? -3.306 8.300 1.194 1.00 95.88 95 GLU A O 1
ATOM 754 N N . ASN A 1 96 ? -1.525 6.933 1.210 1.00 96.00 96 ASN A N 1
ATOM 755 C CA . ASN A 1 96 ? -1.743 6.471 2.584 1.00 96.00 96 ASN A CA 1
ATOM 756 C C . ASN A 1 96 ? -1.814 7.638 3.576 1.00 96.00 96 ASN A C 1
ATOM 758 O O . ASN A 1 96 ? -2.723 7.699 4.404 1.00 96.00 96 ASN A O 1
ATOM 762 N N . VAL A 1 97 ? -0.866 8.578 3.508 1.00 96.75 97 VAL A N 1
ATOM 763 C CA . VAL A 1 97 ? -0.864 9.762 4.380 1.00 96.75 97 VAL A CA 1
ATOM 764 C C . VAL A 1 97 ? -2.125 10.593 4.153 1.00 96.75 97 VAL A C 1
ATOM 766 O O . VAL A 1 97 ? -2.721 11.034 5.128 1.00 96.75 97 VAL A O 1
ATOM 769 N N . THR A 1 98 ? -2.585 10.746 2.913 1.00 96.94 98 THR A N 1
ATOM 770 C CA . THR A 1 98 ? -3.830 11.465 2.606 1.00 96.94 98 THR A CA 1
ATOM 771 C C . THR A 1 98 ? -5.049 10.780 3.227 1.00 96.94 98 THR A C 1
ATOM 773 O O . THR A 1 98 ? -5.861 11.442 3.867 1.00 96.94 98 THR A O 1
ATOM 776 N N . VAL A 1 99 ? -5.163 9.456 3.102 1.00 97.81 99 VAL A N 1
ATOM 777 C CA . VAL A 1 99 ? -6.281 8.680 3.664 1.00 97.81 99 VAL A CA 1
ATOM 778 C C . VAL A 1 99 ? -6.270 8.712 5.192 1.00 97.81 99 VAL A C 1
ATOM 780 O O . VAL A 1 99 ? -7.287 8.986 5.831 1.00 97.81 99 VAL A O 1
ATOM 783 N N . PHE A 1 100 ? -5.125 8.439 5.814 1.00 97.88 100 PHE A N 1
ATOM 784 C CA . PHE A 1 100 ? -5.057 8.289 7.266 1.00 97.88 100 PHE A CA 1
ATOM 785 C C . PHE A 1 100 ? -4.907 9.614 8.008 1.00 97.88 100 PHE A C 1
ATOM 787 O O . PHE A 1 100 ? -5.460 9.734 9.097 1.00 97.88 100 PHE A O 1
ATOM 794 N N . HIS A 1 101 ? -4.175 10.573 7.440 1.00 97.31 101 HIS A N 1
ATOM 795 C CA . HIS A 1 101 ? -3.744 11.818 8.089 1.00 97.31 101 HIS A CA 1
ATOM 796 C C . HIS A 1 101 ? -4.168 13.103 7.349 1.00 97.31 101 HIS A C 1
ATOM 798 O O . HIS A 1 101 ? -3.821 14.216 7.752 1.00 97.31 101 HIS A O 1
ATOM 804 N N . GLY A 1 102 ? -4.908 12.964 6.251 1.00 97.12 102 GLY A N 1
ATOM 805 C CA . GLY A 1 102 ? -5.463 14.081 5.510 1.00 97.12 102 GLY A CA 1
ATOM 806 C C . GLY A 1 102 ? -4.450 14.795 4.626 1.00 97.12 102 GLY A C 1
ATOM 807 O O . GLY A 1 102 ? -3.233 14.613 4.689 1.00 97.12 102 GLY A O 1
ATOM 808 N N . PHE A 1 103 ? -4.988 15.670 3.787 1.00 96.69 103 PHE A N 1
ATOM 809 C CA . PHE A 1 103 ? -4.224 16.566 2.941 1.00 96.69 103 PHE A CA 1
ATOM 810 C C . PHE A 1 103 ? -4.893 17.941 2.920 1.00 96.69 103 PHE A C 1
ATOM 812 O O . PHE A 1 103 ? -5.718 18.265 2.062 1.00 96.69 103 PHE A O 1
ATOM 819 N N . GLY A 1 104 ? -4.517 18.776 3.893 1.00 94.06 104 GLY A N 1
ATOM 820 C CA . GLY A 1 104 ? -5.164 20.069 4.137 1.00 94.06 104 GLY A CA 1
ATOM 821 C C . GLY A 1 104 ? -5.124 21.038 2.950 1.00 94.06 104 GLY A C 1
ATOM 822 O O . GLY A 1 104 ? -6.052 21.821 2.774 1.00 94.06 104 GLY A O 1
ATOM 823 N N . ALA A 1 105 ? -4.107 20.956 2.082 1.00 94.19 105 ALA A N 1
ATOM 824 C CA . ALA A 1 105 ? -4.033 21.781 0.871 1.00 94.19 105 ALA A CA 1
ATOM 825 C C . ALA A 1 105 ? -5.162 21.481 -0.135 1.00 94.19 105 ALA A C 1
ATOM 827 O O . ALA A 1 105 ? -5.529 22.356 -0.916 1.00 94.19 105 ALA A O 1
ATOM 828 N N . ALA A 1 106 ? -5.722 20.270 -0.090 1.00 93.44 106 ALA A N 1
ATOM 829 C CA . ALA A 1 106 ? -6.856 19.843 -0.901 1.00 93.44 106 ALA A CA 1
ATOM 830 C C . ALA A 1 106 ? -8.182 19.814 -0.115 1.00 93.44 106 ALA A C 1
ATOM 832 O O . ALA A 1 106 ? -9.197 19.381 -0.653 1.00 93.44 106 ALA A O 1
ATOM 833 N N . GLY A 1 107 ? -8.189 20.263 1.148 1.00 96.06 107 GLY A N 1
ATOM 834 C CA . GLY A 1 107 ? -9.375 20.224 2.010 1.00 96.06 107 GLY A CA 1
ATOM 835 C C . GLY A 1 107 ? -9.850 18.806 2.342 1.00 96.06 107 GLY A C 1
ATOM 836 O O . GLY A 1 107 ? -11.044 18.605 2.544 1.00 96.06 107 GLY A O 1
ATOM 837 N N . MET A 1 108 ? -8.937 17.831 2.349 1.00 96.75 108 MET A N 1
ATOM 838 C CA . MET A 1 108 ? -9.239 16.441 2.690 1.00 96.75 108 MET A CA 1
ATOM 839 C C . MET A 1 108 ? -8.836 16.166 4.137 1.00 96.75 108 MET A C 1
ATOM 841 O O . MET A 1 108 ? -7.646 16.195 4.454 1.00 96.75 108 MET A O 1
ATOM 845 N N . ASP A 1 109 ? -9.812 15.885 4.996 1.00 97.69 109 ASP A N 1
ATOM 846 C CA . ASP A 1 109 ? -9.560 15.392 6.350 1.00 97.69 109 ASP A CA 1
ATOM 847 C C . ASP A 1 109 ? -9.326 13.877 6.308 1.00 97.69 109 ASP A C 1
ATOM 849 O O . ASP A 1 109 ? -10.082 13.134 5.676 1.00 97.69 109 ASP A O 1
ATOM 853 N N . GLY A 1 110 ? -8.263 13.422 6.969 1.00 97.88 110 GLY A N 1
ATOM 854 C CA . GLY A 1 110 ? -7.946 12.004 7.087 1.00 97.88 110 GLY A CA 1
ATOM 855 C C . GLY A 1 110 ? -8.754 11.322 8.180 1.00 97.88 110 GLY A C 1
ATOM 856 O O . GLY A 1 110 ? -9.444 11.958 8.977 1.00 97.88 110 GLY A O 1
ATOM 857 N N . ILE A 1 111 ? -8.630 9.998 8.257 1.00 98.25 111 ILE A N 1
ATOM 858 C CA . ILE A 1 111 ? -9.291 9.190 9.290 1.00 98.25 111 ILE A CA 1
ATOM 859 C C . ILE A 1 111 ? -8.936 9.677 10.704 1.00 98.25 111 ILE A C 1
ATOM 861 O O . ILE A 1 111 ? -9.814 9.750 11.565 1.00 98.25 111 ILE A O 1
ATOM 865 N N . THR A 1 112 ? -7.670 10.016 10.968 1.00 97.06 112 THR A N 1
ATOM 866 C CA . THR A 1 112 ? -7.237 10.432 12.312 1.00 97.06 112 THR A CA 1
ATOM 867 C C . THR A 1 112 ? -7.626 11.859 12.678 1.00 97.06 112 THR A C 1
ATOM 869 O O . THR A 1 112 ? -7.718 12.176 13.860 1.00 97.06 112 THR A O 1
ATOM 872 N N . GLU A 1 113 ? -7.857 12.712 11.687 1.00 96.44 113 GLU A N 1
ATOM 873 C CA . GLU A 1 113 ? -8.309 14.091 11.856 1.00 96.44 113 GLU A CA 1
ATOM 874 C C . GLU A 1 113 ? -9.832 14.145 12.004 1.00 96.44 113 GLU A C 1
ATOM 876 O O . GLU A 1 113 ? -10.342 14.972 12.756 1.00 96.44 113 GLU A O 1
ATOM 881 N N . ALA A 1 114 ? -10.549 13.251 11.315 1.00 97.44 114 ALA A N 1
ATOM 882 C CA . ALA A 1 114 ? -12.004 13.203 11.320 1.00 97.44 114 ALA A CA 1
ATOM 883 C C . ALA A 1 114 ? -12.589 12.395 12.486 1.00 97.44 114 ALA A C 1
ATOM 885 O O . ALA A 1 114 ? -13.737 12.640 12.851 1.00 97.44 114 ALA A O 1
ATOM 886 N N . THR A 1 115 ? -11.855 11.424 13.051 1.00 97.56 115 THR A N 1
ATOM 887 C CA . THR A 1 115 ? -12.391 10.567 14.122 1.00 97.56 115 THR A CA 1
ATOM 888 C C . THR A 1 115 ? -12.916 11.379 15.306 1.00 97.56 115 THR A C 1
ATOM 890 O O . THR A 1 115 ? -12.274 12.312 15.789 1.00 97.56 115 THR A O 1
ATOM 893 N N . SER A 1 116 ? -14.094 10.997 15.804 1.00 97.38 116 SER A N 1
ATOM 894 C CA . SER A 1 116 ? -14.695 11.620 16.991 1.00 97.38 116 SER A CA 1
ATOM 895 C C . SER A 1 116 ? -14.145 11.055 18.305 1.00 97.38 116 SER A C 1
ATOM 897 O O . SER A 1 116 ? -14.388 11.615 19.379 1.00 97.38 116 SER A O 1
ATOM 899 N N . HIS A 1 117 ? -13.377 9.963 18.242 1.00 98.06 117 HIS A N 1
ATOM 900 C CA . HIS A 1 117 ? -12.823 9.312 19.423 1.00 98.06 117 HIS A CA 1
ATOM 901 C C .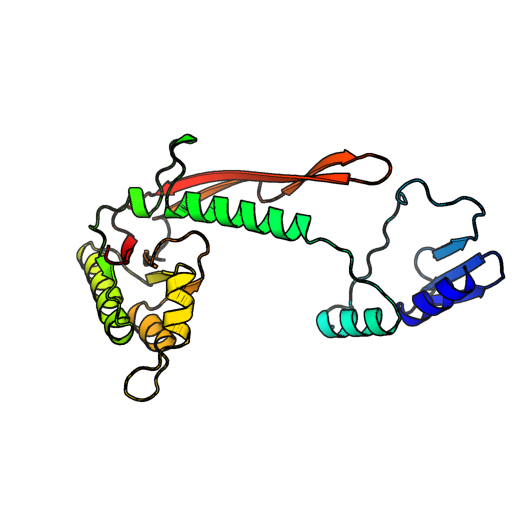 HIS A 1 117 ? -11.473 9.917 19.815 1.00 98.06 117 HIS A C 1
ATOM 903 O O . HIS A 1 117 ? -10.612 10.129 18.959 1.00 98.06 117 HIS A O 1
ATOM 909 N N . PRO A 1 118 ? -11.220 10.136 21.118 1.00 96.75 118 PRO A N 1
ATOM 910 C CA . PRO A 1 118 ? -9.907 10.570 21.565 1.00 96.75 118 PRO A CA 1
ATOM 911 C C . PRO A 1 118 ? -8.856 9.488 21.266 1.00 96.75 118 PRO A C 1
ATOM 913 O O . PRO A 1 118 ? -9.133 8.295 21.443 1.00 96.75 118 PRO A O 1
ATOM 916 N N . PRO A 1 119 ? -7.629 9.876 20.877 1.00 97.06 119 PRO A N 1
ATOM 917 C CA . PRO A 1 119 ? -6.580 8.915 20.595 1.00 97.06 119 PRO A CA 1
ATOM 918 C C . PRO A 1 119 ? -6.192 8.146 21.860 1.00 97.06 119 PRO A C 1
ATOM 920 O O . PRO A 1 119 ? -6.094 8.686 22.966 1.00 97.06 119 PRO A O 1
ATOM 923 N N . ILE A 1 120 ? -5.934 6.859 21.681 1.00 97.25 120 ILE A N 1
ATOM 924 C CA . ILE A 1 120 ? -5.509 5.947 22.729 1.00 97.25 120 ILE A CA 1
ATOM 925 C C . ILE A 1 120 ? -3.970 5.907 22.745 1.00 97.25 120 ILE A C 1
ATOM 927 O O . ILE A 1 120 ? -3.365 5.526 21.746 1.00 97.25 120 ILE A O 1
ATOM 931 N N . PRO A 1 121 ? -3.304 6.239 23.866 1.00 95.50 121 PRO A N 1
ATOM 932 C CA . PRO A 1 121 ? -1.851 6.152 23.943 1.00 95.50 121 PRO A CA 1
ATOM 933 C C . PRO A 1 121 ? -1.377 4.693 23.957 1.00 95.50 121 PRO A C 1
ATOM 935 O O . PRO A 1 121 ? -1.931 3.862 24.684 1.00 95.50 121 PRO A O 1
ATOM 938 N N . ILE A 1 122 ? -0.327 4.414 23.189 1.00 92.12 122 ILE A N 1
ATOM 939 C CA . ILE A 1 122 ? 0.405 3.149 23.142 1.00 92.12 122 ILE A CA 1
ATOM 940 C C . ILE A 1 122 ? 1.463 3.162 24.250 1.00 92.12 122 ILE A C 1
ATOM 942 O O . ILE A 1 122 ? 2.206 4.134 24.412 1.00 92.12 122 ILE A O 1
ATOM 946 N N . GLU A 1 123 ? 1.525 2.085 25.030 1.00 84.75 123 GLU A N 1
ATOM 947 C CA . GLU A 1 123 ? 2.584 1.877 26.018 1.00 84.75 123 GLU A CA 1
ATOM 948 C C . GLU A 1 123 ? 3.862 1.355 25.346 1.00 84.75 123 GLU A C 1
ATOM 950 O O . GLU A 1 123 ? 3.801 0.667 24.333 1.00 84.75 123 GLU A O 1
ATOM 955 N N . THR A 1 124 ? 5.028 1.651 25.926 1.00 80.50 124 THR A N 1
ATOM 956 C CA . THR A 1 124 ? 6.326 1.157 25.423 1.00 80.50 124 THR A CA 1
ATOM 957 C C . THR A 1 124 ? 6.429 -0.371 25.473 1.00 80.50 124 THR A C 1
ATOM 959 O O . THR A 1 124 ? 7.170 -0.972 24.705 1.00 80.50 124 THR A O 1
ATOM 962 N N . ASP A 1 125 ? 5.685 -0.992 26.386 1.00 86.62 125 ASP A N 1
ATOM 963 C CA . ASP A 1 125 ? 5.630 -2.434 26.582 1.00 86.62 125 ASP A CA 1
ATOM 964 C C . ASP A 1 125 ? 4.634 -3.084 25.607 1.00 86.62 125 ASP A C 1
ATOM 966 O O . ASP A 1 125 ? 3.415 -2.918 25.738 1.00 86.62 125 ASP A O 1
ATOM 970 N N . MET A 1 126 ? 5.161 -3.830 24.632 1.00 86.75 126 MET A N 1
ATOM 971 C CA . MET A 1 126 ? 4.365 -4.501 23.602 1.00 86.75 126 MET A CA 1
ATOM 972 C C . MET A 1 126 ? 3.484 -5.627 24.157 1.00 86.75 126 MET A C 1
ATOM 974 O O . MET A 1 126 ? 2.448 -5.912 23.558 1.00 86.75 126 MET A O 1
ATOM 978 N N . GLU A 1 127 ? 3.791 -6.202 25.329 1.00 85.56 127 GLU A N 1
ATOM 979 C CA . GLU A 1 127 ? 2.914 -7.201 25.966 1.00 85.56 127 GLU A CA 1
ATOM 980 C C . GLU A 1 127 ? 1.548 -6.609 26.348 1.00 85.56 127 GLU A C 1
ATOM 982 O O . GLU A 1 127 ? 0.556 -7.323 26.488 1.00 85.56 127 GLU A O 1
ATOM 987 N N . LYS A 1 128 ? 1.460 -5.282 26.486 1.00 89.31 128 LYS A N 1
ATOM 988 C CA . LYS A 1 128 ? 0.209 -4.580 26.802 1.00 89.31 128 LYS A CA 1
ATOM 989 C C . LYS A 1 128 ? -0.551 -4.112 25.571 1.00 89.31 128 LYS A C 1
ATOM 991 O O . LYS A 1 128 ? -1.678 -3.628 25.705 1.00 89.31 128 LYS A O 1
ATOM 996 N N . TYR A 1 129 ? 0.024 -4.258 24.382 1.00 92.44 129 TYR A N 1
ATOM 997 C CA . TYR A 1 129 ? -0.601 -3.826 23.139 1.00 92.44 129 TYR A CA 1
ATOM 998 C C . TYR A 1 129 ? -1.979 -4.475 22.874 1.00 92.44 129 TYR A C 1
ATOM 1000 O O . TYR A 1 129 ? -2.891 -3.755 22.456 1.00 92.44 129 TYR A O 1
ATOM 1008 N N . PRO A 1 130 ? -2.234 -5.758 23.215 1.00 94.56 130 PRO A N 1
ATOM 1009 C CA . PRO A 1 130 ? -3.577 -6.337 23.132 1.00 94.56 130 PRO A CA 1
ATOM 1010 C C . PRO A 1 130 ? -4.631 -5.573 23.935 1.00 94.56 130 PRO A C 1
ATOM 1012 O O . PRO A 1 130 ? -5.751 -5.403 23.463 1.00 94.56 130 PRO A O 1
ATOM 1015 N N . ASN A 1 131 ? -4.282 -5.045 25.114 1.00 94.69 131 ASN A N 1
ATOM 1016 C CA . ASN A 1 131 ? -5.213 -4.261 25.932 1.00 94.69 131 ASN A CA 1
ATOM 1017 C C . ASN A 1 131 ? -5.568 -2.928 25.261 1.00 94.69 131 ASN A C 1
ATOM 1019 O O . ASN A 1 131 ? -6.709 -2.469 25.340 1.00 94.69 131 ASN A O 1
ATOM 1023 N N . VAL A 1 132 ? -4.593 -2.316 24.584 1.00 95.88 132 VAL A N 1
ATOM 1024 C CA . VAL A 1 132 ? -4.764 -1.081 23.806 1.00 95.88 132 VAL A CA 1
ATOM 1025 C C . VAL A 1 132 ? -5.742 -1.325 22.651 1.00 95.88 132 VAL A C 1
ATOM 1027 O O . VAL A 1 132 ? -6.705 -0.571 22.496 1.00 95.88 132 VAL A O 1
ATOM 1030 N N . VAL A 1 133 ? -5.548 -2.414 21.901 1.00 97.00 133 VAL A N 1
ATOM 1031 C CA . VAL A 1 133 ? -6.421 -2.810 20.784 1.00 97.00 133 VAL A CA 1
ATOM 1032 C C . VAL A 1 133 ? -7.811 -3.221 21.277 1.00 97.00 133 VAL A C 1
ATOM 1034 O O . VAL A 1 133 ? -8.812 -2.753 20.740 1.00 97.00 133 VAL A O 1
ATOM 1037 N N . ALA A 1 134 ? -7.904 -4.010 22.350 1.00 97.31 134 ALA A N 1
ATOM 1038 C CA . ALA A 1 134 ? -9.178 -4.394 22.951 1.00 97.31 134 ALA A CA 1
ATOM 1039 C C . ALA A 1 134 ? -9.983 -3.163 23.396 1.00 97.31 134 ALA A C 1
ATOM 1041 O O . ALA A 1 134 ? -11.174 -3.070 23.096 1.00 97.31 134 ALA A O 1
ATOM 1042 N N . ARG A 1 135 ? -9.331 -2.173 24.025 1.00 97.62 135 ARG A N 1
ATOM 1043 C CA . ARG A 1 135 ? -9.969 -0.901 24.393 1.00 97.62 135 ARG A CA 1
ATOM 1044 C C . ARG A 1 135 ? -10.486 -0.144 23.171 1.00 97.62 135 ARG A C 1
ATOM 1046 O O . ARG A 1 135 ? -11.599 0.365 23.222 1.00 97.62 135 ARG A O 1
ATOM 1053 N N . ALA A 1 136 ? -9.720 -0.088 22.084 1.00 98.19 136 ALA A N 1
ATOM 1054 C CA . ALA A 1 136 ? -10.170 0.546 20.847 1.00 98.19 136 ALA A CA 1
ATOM 1055 C C . ALA A 1 136 ? -11.402 -0.162 20.255 1.00 98.19 136 ALA A C 1
ATOM 1057 O O . ALA A 1 136 ? -12.379 0.497 19.912 1.00 98.19 136 ALA A O 1
ATOM 1058 N N . THR A 1 137 ? -11.415 -1.502 20.224 1.00 97.94 137 THR A N 1
ATOM 1059 C CA . THR A 1 137 ? -12.604 -2.250 19.775 1.00 97.94 137 THR A CA 1
ATOM 1060 C C . THR A 1 137 ? -13.814 -2.034 20.689 1.00 97.94 137 THR A C 1
ATOM 1062 O O . THR A 1 137 ? -14.933 -1.952 20.196 1.00 97.94 137 THR A O 1
ATOM 1065 N N . ASP A 1 138 ? -13.621 -1.899 22.006 1.00 97.94 138 ASP A N 1
ATOM 1066 C CA . ASP A 1 138 ? -14.705 -1.593 22.950 1.00 97.94 138 ASP A CA 1
ATOM 1067 C C . ASP A 1 138 ? -15.274 -0.183 22.723 1.00 97.94 138 ASP A C 1
ATOM 1069 O O . ASP A 1 138 ? -16.490 -0.012 22.740 1.00 97.94 138 ASP A O 1
ATOM 1073 N N . VAL A 1 139 ? -14.420 0.809 22.436 1.00 98.38 139 VAL A N 1
ATOM 1074 C CA . VAL A 1 139 ? -14.851 2.167 22.054 1.00 98.38 139 VAL A CA 1
ATOM 1075 C C . VAL A 1 139 ? -15.751 2.120 20.815 1.00 98.38 139 VAL A C 1
ATOM 1077 O O . VAL A 1 139 ? -16.869 2.632 20.866 1.00 98.38 139 VAL A O 1
ATOM 1080 N N . LEU A 1 140 ? -15.320 1.429 19.754 1.00 98.31 140 LEU A N 1
ATOM 1081 C CA . LEU A 1 140 ? -16.111 1.275 18.527 1.00 98.31 140 LEU A CA 1
ATOM 1082 C C . LEU A 1 140 ? -17.445 0.558 18.787 1.00 98.31 140 LEU A C 1
ATOM 1084 O O . LEU A 1 140 ? -18.504 1.045 18.394 1.00 98.31 140 LEU A O 1
ATOM 1088 N N . ARG A 1 141 ? -17.427 -0.564 19.520 1.00 97.44 141 ARG A N 1
ATOM 1089 C CA . ARG A 1 141 ? -18.649 -1.318 19.859 1.00 97.44 141 ARG A CA 1
ATOM 1090 C C . ARG A 1 141 ? -19.646 -0.480 20.651 1.00 97.44 141 ARG A C 1
ATOM 1092 O O . ARG A 1 141 ? -20.842 -0.539 20.379 1.00 97.44 141 ARG A O 1
ATOM 1099 N N . ARG A 1 142 ? -19.177 0.304 21.626 1.00 97.69 142 ARG A N 1
ATOM 1100 C CA . ARG A 1 142 ? -20.037 1.180 22.440 1.00 97.69 142 ARG A CA 1
ATOM 1101 C C . ARG A 1 142 ? -20.628 2.338 21.644 1.00 97.69 142 ARG A C 1
ATOM 1103 O O . ARG A 1 142 ? -21.716 2.786 21.990 1.00 97.69 142 ARG A O 1
ATOM 1110 N N . ALA A 1 143 ? -19.950 2.772 20.584 1.00 97.50 143 ALA A N 1
ATOM 1111 C CA . ALA A 1 143 ? -20.479 3.724 19.611 1.00 97.50 143 ALA A CA 1
ATOM 1112 C C . ALA A 1 143 ? -21.467 3.083 18.609 1.00 97.50 143 ALA A C 1
ATOM 1114 O O . ALA A 1 143 ? -21.985 3.764 17.734 1.00 97.50 143 ALA A O 1
ATOM 1115 N N . GLY A 1 144 ? -21.761 1.780 18.725 1.00 97.38 144 GLY A N 1
ATOM 1116 C CA . GLY A 1 144 ? -22.645 1.071 17.793 1.00 97.38 144 GLY A CA 1
ATOM 1117 C C . GLY A 1 144 ? -21.980 0.730 16.456 1.00 97.38 144 GLY A C 1
ATOM 1118 O O . GLY A 1 144 ? -22.668 0.402 15.489 1.00 97.38 144 GLY A O 1
ATOM 1119 N N . ILE A 1 145 ? -20.649 0.796 16.386 1.00 98.25 145 ILE A N 1
ATOM 1120 C CA . ILE A 1 145 ? -19.884 0.452 15.191 1.00 98.25 145 ILE A CA 1
ATOM 1121 C C . ILE A 1 145 ? -19.525 -1.031 15.234 1.00 98.25 145 ILE A C 1
ATOM 1123 O O . ILE A 1 145 ? -18.690 -1.478 16.025 1.00 98.25 145 ILE A O 1
ATOM 1127 N N . GLU A 1 146 ? -20.158 -1.801 14.357 1.00 95.69 146 GLU A N 1
ATOM 1128 C CA . GLU A 1 146 ? -19.917 -3.234 14.212 1.00 95.69 146 GLU A CA 1
ATOM 1129 C C . GLU A 1 146 ? -18.580 -3.533 13.524 1.00 95.69 146 GLU A C 1
ATOM 1131 O O . GLU A 1 146 ? -18.031 -2.699 12.805 1.00 95.69 146 GLU A O 1
ATOM 1136 N N . GLY A 1 147 ? -18.047 -4.729 13.771 1.00 93.38 147 GLY A N 1
ATOM 1137 C CA . GLY A 1 147 ? -16.866 -5.247 13.086 1.00 93.38 147 GLY A CA 1
ATOM 1138 C C . GLY A 1 147 ? -17.202 -5.970 11.767 1.00 93.38 147 GLY A C 1
ATOM 1139 O O . GLY A 1 147 ? -18.328 -5.875 11.281 1.00 93.38 147 GLY A O 1
ATOM 1140 N N . PRO A 1 148 ? -16.255 -6.745 11.205 1.00 97.50 148 PRO A N 1
ATOM 1141 C CA . PRO A 1 148 ? -14.913 -6.991 11.737 1.00 97.50 148 PRO A CA 1
ATOM 1142 C C . PRO A 1 148 ? -14.073 -5.711 11.771 1.00 97.50 148 PRO A C 1
ATOM 1144 O O . PRO A 1 148 ? -14.331 -4.774 11.018 1.00 97.50 148 PRO A O 1
ATOM 1147 N N . TYR A 1 149 ? -13.082 -5.663 12.658 1.00 98.50 149 TYR A N 1
ATOM 1148 C CA . TYR A 1 149 ? -12.169 -4.528 12.760 1.00 98.50 149 TYR A CA 1
ATOM 1149 C C . TYR A 1 149 ? -10.848 -4.849 12.058 1.00 98.50 149 TYR A C 1
ATOM 1151 O O . TYR A 1 149 ? -10.359 -5.974 12.121 1.00 98.50 149 TYR A O 1
ATOM 1159 N N . GLY A 1 150 ? -10.267 -3.864 11.385 1.00 98.12 150 GLY A N 1
ATOM 1160 C CA . GLY A 1 150 ? -8.900 -3.910 10.877 1.00 98.12 150 GLY A CA 1
ATOM 1161 C C . GLY A 1 150 ? -7.978 -3.066 11.748 1.00 98.12 150 GLY A C 1
ATOM 1162 O O . GLY A 1 150 ? -8.427 -2.124 12.403 1.00 98.12 150 GLY A O 1
ATOM 1163 N N . LEU A 1 151 ? -6.687 -3.390 11.740 1.00 98.12 151 LEU A N 1
ATOM 1164 C CA . LEU A 1 151 ? -5.647 -2.568 12.355 1.00 98.12 151 LEU A CA 1
ATOM 1165 C C . LEU A 1 151 ? -4.609 -2.181 11.297 1.00 98.12 151 LEU A C 1
ATOM 1167 O O . LEU A 1 151 ? -3.864 -3.035 10.817 1.00 98.12 151 LEU A O 1
ATOM 1171 N N . ALA A 1 152 ? -4.555 -0.893 10.958 1.00 97.75 152 ALA A N 1
ATOM 1172 C CA . ALA A 1 152 ? -3.473 -0.310 10.170 1.00 97.75 152 ALA A CA 1
ATOM 1173 C C . ALA A 1 152 ? -2.309 0.041 11.105 1.00 97.75 152 ALA A C 1
ATOM 1175 O O . ALA A 1 152 ? -2.517 0.693 12.127 1.00 97.75 152 ALA A O 1
ATOM 1176 N N . ILE A 1 153 ? -1.097 -0.414 10.786 1.00 95.81 153 ILE A N 1
ATOM 1177 C CA . ILE A 1 153 ? 0.064 -0.356 11.681 1.00 95.81 153 ILE A CA 1
ATOM 1178 C C . ILE A 1 153 ? 1.199 0.397 10.992 1.00 95.81 153 ILE A C 1
ATOM 1180 O O . ILE A 1 153 ? 1.673 -0.019 9.933 1.00 95.81 153 ILE A O 1
ATOM 1184 N N . GLY A 1 154 ? 1.667 1.469 11.625 1.00 94.44 154 GLY A N 1
ATOM 1185 C CA . GLY A 1 154 ? 2.842 2.209 11.188 1.00 94.44 154 GLY A CA 1
ATOM 1186 C C . GLY A 1 154 ? 4.123 1.360 11.253 1.00 94.44 154 GLY A C 1
ATOM 1187 O O . GLY A 1 154 ? 4.228 0.472 12.107 1.00 94.44 154 GLY A O 1
ATOM 1188 N N . PRO A 1 155 ? 5.132 1.625 10.401 1.00 90.12 155 PRO A N 1
ATOM 1189 C CA . PRO A 1 155 ? 6.333 0.789 10.292 1.00 90.12 155 PRO A CA 1
ATOM 1190 C C . PRO A 1 155 ? 7.074 0.538 11.614 1.00 90.12 155 PRO A C 1
ATOM 1192 O O . PRO A 1 155 ? 7.518 -0.578 11.864 1.00 90.12 155 PRO A O 1
ATOM 1195 N N . GLU A 1 156 ? 7.161 1.552 12.475 1.00 84.44 156 GLU A N 1
ATOM 1196 C CA . GLU A 1 156 ? 7.848 1.490 13.776 1.00 84.44 156 GLU A CA 1
ATOM 1197 C C . GLU A 1 156 ? 7.221 0.454 14.719 1.00 84.44 156 GLU A C 1
ATOM 1199 O O . GLU A 1 156 ? 7.919 -0.242 15.453 1.00 84.44 156 GLU A O 1
ATOM 1204 N N . LEU A 1 157 ? 5.894 0.334 14.676 1.00 87.88 157 LEU A N 1
ATOM 1205 C CA . LEU A 1 157 ? 5.126 -0.544 15.550 1.00 87.88 157 LEU A CA 1
ATOM 1206 C C . LEU A 1 157 ? 5.025 -1.966 14.988 1.00 87.88 157 LEU A C 1
ATOM 1208 O O . LEU A 1 157 ? 5.012 -2.933 15.746 1.00 87.88 157 LEU A O 1
ATOM 1212 N N . TYR A 1 158 ? 4.991 -2.105 13.661 1.00 87.25 158 TYR A N 1
ATOM 1213 C CA . TYR A 1 158 ? 4.832 -3.397 12.994 1.00 87.25 158 TYR A CA 1
ATOM 1214 C C . TYR A 1 158 ? 5.968 -4.372 13.324 1.00 87.25 158 TYR A C 1
ATOM 1216 O O . TYR A 1 158 ? 5.703 -5.528 13.658 1.00 87.25 158 TYR A O 1
ATOM 1224 N N . THR A 1 159 ? 7.219 -3.902 13.292 1.00 83.69 159 THR A N 1
ATOM 1225 C CA . THR A 1 159 ? 8.392 -4.713 13.659 1.00 83.69 159 THR A CA 1
ATOM 1226 C C . THR A 1 159 ? 8.309 -5.181 15.111 1.00 83.69 159 THR A C 1
ATOM 1228 O O . THR A 1 159 ? 8.461 -6.370 15.378 1.00 83.69 159 THR A O 1
ATOM 1231 N N . GLY A 1 160 ? 7.961 -4.281 16.039 1.00 82.88 160 GLY A N 1
ATOM 1232 C CA . GLY A 1 160 ? 7.816 -4.625 17.456 1.00 82.88 160 GLY A CA 1
ATOM 1233 C C . GLY A 1 160 ? 6.735 -5.680 17.710 1.00 82.88 160 GLY A C 1
ATOM 1234 O O . GLY A 1 160 ? 6.941 -6.594 18.506 1.00 82.88 160 GLY A O 1
ATOM 1235 N N . ILE A 1 161 ? 5.611 -5.618 16.988 1.00 83.81 161 ILE A N 1
ATOM 1236 C CA . ILE A 1 161 ? 4.549 -6.631 17.084 1.00 83.81 161 ILE A CA 1
ATOM 1237 C C . ILE A 1 161 ? 5.025 -7.984 16.536 1.00 83.81 161 ILE A C 1
ATOM 1239 O O . ILE A 1 161 ? 4.715 -9.023 17.116 1.00 83.81 161 ILE A O 1
ATOM 1243 N N . GLY A 1 162 ? 5.777 -7.981 15.432 1.00 79.00 162 GLY A N 1
ATOM 1244 C CA . GLY A 1 162 ? 6.276 -9.197 14.779 1.00 79.00 162 GLY A CA 1
ATOM 1245 C C . GLY A 1 162 ? 7.312 -9.960 15.595 1.00 79.00 162 GLY A C 1
ATOM 1246 O O . GLY A 1 162 ? 7.344 -11.188 15.554 1.00 79.00 162 GLY A O 1
ATOM 1247 N N . GLU A 1 163 ? 8.132 -9.239 16.353 1.00 81.19 163 GLU A N 1
ATOM 1248 C CA . GLU A 1 163 ? 9.205 -9.809 17.170 1.00 81.19 163 GLU A CA 1
ATOM 1249 C C . GLU A 1 163 ? 8.738 -10.234 18.574 1.00 81.19 163 GLU A C 1
ATOM 1251 O O . GLU A 1 163 ? 9.468 -10.927 19.284 1.00 81.19 163 GLU A O 1
ATOM 1256 N N . THR A 1 164 ? 7.520 -9.858 18.981 1.00 81.19 164 THR A N 1
ATOM 1257 C CA . THR A 1 164 ? 6.995 -10.136 20.325 1.00 81.19 164 THR A CA 1
ATOM 1258 C C . THR A 1 164 ? 6.231 -11.461 20.379 1.00 81.19 164 THR A C 1
ATOM 1260 O O . THR A 1 164 ? 5.199 -11.652 19.729 1.00 81.19 164 THR A O 1
ATOM 1263 N N . THR A 1 165 ? 6.699 -12.366 21.238 1.00 78.44 165 THR A N 1
ATOM 1264 C CA . THR A 1 165 ? 5.953 -13.549 21.688 1.00 78.44 165 THR A CA 1
ATOM 1265 C C . THR A 1 165 ? 5.360 -13.300 23.065 1.00 78.44 165 THR A C 1
ATOM 1267 O O . THR A 1 165 ? 6.087 -12.931 23.986 1.00 78.44 165 THR A O 1
ATOM 1270 N N . GLU A 1 166 ? 4.066 -13.554 23.229 1.00 72.75 166 GLU A N 1
ATOM 1271 C CA . GLU A 1 166 ? 3.404 -13.451 24.528 1.00 72.75 166 GLU A CA 1
ATOM 1272 C C . GLU A 1 166 ? 3.770 -14.625 25.452 1.00 72.75 166 GLU A C 1
ATOM 1274 O O . GLU A 1 166 ? 4.250 -15.685 25.024 1.00 72.75 166 GLU A O 1
ATOM 1279 N N . HIS A 1 167 ? 3.484 -14.457 26.746 1.00 61.62 167 HIS A N 1
ATOM 1280 C CA . HIS A 1 167 ? 3.608 -15.513 27.747 1.00 61.62 167 HIS A CA 1
ATOM 1281 C C . HIS A 1 167 ? 2.802 -16.756 27.326 1.00 61.62 167 HIS A C 1
ATOM 1283 O O . HIS A 1 167 ? 1.573 -16.752 27.320 1.00 61.62 167 HIS A O 1
ATOM 1289 N N . GLY A 1 168 ? 3.509 -17.836 26.976 1.00 58.47 168 GLY A N 1
ATOM 1290 C CA . GLY A 1 168 ? 2.918 -19.072 26.444 1.00 58.47 168 GLY A CA 1
ATOM 1291 C C . GLY A 1 168 ? 3.310 -19.405 25.000 1.00 58.47 168 GLY A C 1
ATOM 1292 O O . GLY A 1 168 ? 2.913 -20.459 24.512 1.00 58.47 168 GLY A O 1
ATOM 1293 N N . GLY A 1 169 ? 4.108 -18.558 24.336 1.00 66.19 169 GLY A N 1
ATOM 1294 C CA . GLY A 1 169 ? 4.666 -18.826 23.004 1.00 66.19 169 GLY A CA 1
ATOM 1295 C C . GLY A 1 169 ? 3.735 -18.485 21.838 1.00 66.19 169 GLY A C 1
ATOM 1296 O O . GLY A 1 169 ? 4.056 -18.809 20.696 1.00 66.19 169 GLY A O 1
ATOM 1297 N N . TYR A 1 170 ? 2.599 -17.837 22.108 1.00 69.31 170 TYR A N 1
ATOM 1298 C CA . TYR A 1 170 ? 1.709 -17.324 21.070 1.00 69.31 170 TYR A CA 1
ATOM 1299 C C . TYR A 1 170 ? 2.281 -16.044 20.458 1.00 69.31 170 TYR A C 1
ATOM 1301 O O . TYR A 1 170 ? 2.799 -15.175 21.163 1.00 69.31 170 TYR A O 1
ATOM 1309 N N . LEU A 1 171 ? 2.190 -15.938 19.132 1.00 84.31 171 LEU A N 1
ATOM 1310 C CA . LEU A 1 171 ? 2.578 -14.731 18.415 1.00 84.31 171 LEU A CA 1
ATOM 1311 C C . LEU A 1 171 ? 1.554 -13.636 18.701 1.00 84.31 171 LEU A C 1
ATOM 1313 O O . LEU A 1 171 ? 0.355 -13.840 18.494 1.00 84.31 171 LEU A O 1
ATOM 1317 N N . LEU A 1 172 ? 2.034 -12.458 19.102 1.00 86.75 172 LEU A N 1
ATOM 1318 C CA . LEU A 1 172 ? 1.181 -11.301 19.370 1.00 86.75 172 LEU A CA 1
ATOM 1319 C C . LEU A 1 172 ? 0.267 -10.982 18.170 1.00 86.75 172 LEU A C 1
ATOM 1321 O O . LEU A 1 172 ? -0.908 -10.664 18.338 1.00 86.75 172 LEU A O 1
ATOM 1325 N N . PHE A 1 173 ? 0.769 -11.164 16.945 1.00 86.69 173 PHE A N 1
ATOM 1326 C CA . PHE A 1 173 ? -0.017 -11.050 15.712 1.00 86.69 173 PHE A CA 1
ATOM 1327 C C . PHE A 1 173 ? -1.311 -11.875 15.717 1.00 86.69 173 PHE A C 1
ATOM 1329 O O . PHE A 1 173 ? -2.353 -11.385 15.275 1.00 86.69 173 PHE A O 1
ATOM 1336 N N . ASP A 1 174 ? -1.257 -13.118 16.195 1.00 88.75 174 ASP A N 1
ATOM 1337 C CA . ASP A 1 174 ? -2.399 -14.030 16.151 1.00 88.75 174 ASP A CA 1
ATOM 1338 C C . ASP A 1 174 ? -3.450 -13.657 17.197 1.00 88.75 174 ASP A C 1
ATOM 1340 O O . ASP A 1 174 ? -4.646 -13.667 16.899 1.00 88.75 174 ASP A O 1
ATOM 1344 N N . HIS A 1 175 ? -3.017 -13.243 18.390 1.00 91.81 175 HIS A N 1
ATOM 1345 C CA . HIS A 1 175 ? -3.920 -12.731 19.419 1.00 91.81 175 HIS A CA 1
ATOM 1346 C C . HIS A 1 175 ? -4.646 -11.465 18.939 1.00 91.81 175 HIS A C 1
ATOM 1348 O O . HIS A 1 175 ? -5.871 -11.367 19.039 1.00 91.81 175 HIS A O 1
ATOM 1354 N N . LEU A 1 176 ? -3.927 -10.523 18.323 1.00 94.25 176 LEU A N 1
ATOM 1355 C CA . LEU A 1 176 ? -4.533 -9.302 17.787 1.00 94.25 176 LEU A CA 1
ATOM 1356 C C . LEU A 1 176 ? -5.558 -9.597 16.681 1.00 94.25 176 LEU A C 1
ATOM 1358 O O . LEU A 1 176 ? -6.640 -9.008 16.688 1.00 94.25 176 LEU A O 1
ATOM 1362 N N . ARG A 1 177 ? -5.273 -10.545 15.774 1.00 93.25 177 ARG A N 1
ATOM 1363 C CA . ARG A 1 177 ? -6.246 -10.992 14.756 1.00 93.25 177 ARG A CA 1
ATOM 1364 C C . ARG A 1 177 ? -7.529 -11.524 15.387 1.00 93.25 177 ARG A C 1
ATOM 1366 O O . ARG A 1 177 ? -8.615 -11.215 14.902 1.00 93.25 177 ARG A O 1
ATOM 1373 N N . GLN A 1 178 ? -7.419 -12.296 16.468 1.00 93.25 178 GLN A N 1
ATOM 1374 C CA . GLN A 1 178 ? -8.583 -12.835 17.174 1.00 93.25 178 GLN A CA 1
ATOM 1375 C C . GLN A 1 178 ? -9.421 -11.738 17.843 1.00 93.25 178 GLN A C 1
ATOM 1377 O O . GLN A 1 178 ? -10.647 -11.795 17.781 1.00 93.25 178 GLN A O 1
ATOM 1382 N N . LEU A 1 179 ? -8.783 -10.724 18.440 1.00 95.00 179 LEU A N 1
ATOM 1383 C CA . LEU A 1 179 ? -9.487 -9.592 19.061 1.00 95.00 179 LEU A CA 1
ATOM 1384 C C . LEU A 1 179 ? -10.261 -8.748 18.040 1.00 95.00 179 LEU A C 1
ATOM 1386 O O . LEU A 1 179 ? -11.378 -8.298 18.313 1.00 95.00 179 LEU A O 1
ATOM 1390 N N . LEU A 1 180 ? -9.648 -8.524 16.879 1.00 97.12 180 LEU A N 1
ATOM 1391 C CA . LEU A 1 180 ? -10.167 -7.667 15.817 1.00 97.12 180 LEU A CA 1
ATOM 1392 C C . LEU A 1 180 ? -11.217 -8.375 14.948 1.00 97.12 180 LEU A C 1
ATOM 1394 O O . LEU A 1 180 ? -12.159 -7.741 14.471 1.00 97.12 180 LEU A O 1
ATOM 1398 N N . GLY A 1 181 ? -11.062 -9.685 14.732 1.00 96.12 181 GLY A N 1
ATOM 1399 C CA . GLY A 1 181 ? -11.848 -10.438 13.752 1.00 96.12 181 GLY A CA 1
ATOM 1400 C C . GLY A 1 181 ? -11.529 -10.064 12.298 1.00 96.12 181 GLY A C 1
ATOM 1401 O O . GLY A 1 181 ? -12.264 -10.457 11.396 1.00 96.12 181 GLY A O 1
ATOM 1402 N N . GLY A 1 182 ? -10.453 -9.307 12.068 1.00 95.75 182 GLY A N 1
ATOM 1403 C CA . GLY A 1 182 ? -10.024 -8.815 10.762 1.00 95.75 182 GLY A CA 1
ATOM 1404 C C . GLY A 1 182 ? -8.497 -8.687 10.644 1.00 95.75 182 GLY A C 1
ATOM 1405 O O . GLY A 1 182 ? -7.754 -9.189 11.495 1.00 95.75 182 GLY A O 1
ATOM 1406 N N . PRO A 1 183 ? -8.003 -8.090 9.547 1.00 95.88 183 PRO A N 1
ATOM 1407 C CA . PRO A 1 183 ? -6.589 -8.074 9.200 1.00 95.88 183 PRO A CA 1
ATOM 1408 C C . PRO A 1 183 ? -5.769 -7.078 10.029 1.00 95.88 183 PRO A C 1
ATOM 1410 O O . PRO A 1 183 ? -6.244 -6.016 10.433 1.00 95.88 183 PRO A O 1
ATOM 1413 N N . LEU A 1 184 ? -4.488 -7.410 10.189 1.00 95.31 184 LEU A N 1
ATOM 1414 C CA . LEU A 1 184 ? -3.433 -6.481 10.585 1.00 95.31 184 LEU A CA 1
ATOM 1415 C C . LEU A 1 184 ? -2.652 -6.129 9.326 1.00 95.31 184 LEU A C 1
ATOM 1417 O O . LEU A 1 184 ? -2.149 -7.032 8.653 1.00 95.31 184 LEU A O 1
ATOM 1421 N N . VAL A 1 185 ? -2.576 -4.842 9.009 1.00 95.06 185 VAL A N 1
ATOM 1422 C CA . VAL A 1 185 ? -2.009 -4.342 7.756 1.00 95.06 185 VAL A CA 1
ATOM 1423 C C . VAL A 1 185 ? -0.815 -3.453 8.071 1.00 95.06 185 VAL A C 1
ATOM 1425 O O . VAL A 1 185 ? -0.934 -2.486 8.823 1.00 95.06 185 VAL A O 1
ATOM 1428 N N . TRP A 1 186 ? 0.338 -3.777 7.486 1.00 94.75 186 TRP A N 1
ATOM 1429 C CA . TRP A 1 186 ? 1.476 -2.863 7.452 1.00 94.75 186 TRP A CA 1
ATOM 1430 C C . TRP A 1 186 ? 1.119 -1.662 6.579 1.00 94.75 186 TRP A C 1
ATOM 1432 O O . TRP A 1 186 ? 0.828 -1.826 5.395 1.00 94.75 186 TRP A O 1
ATOM 1442 N N . ALA A 1 187 ? 1.114 -0.472 7.170 1.00 95.44 187 ALA A N 1
ATOM 1443 C CA . ALA A 1 187 ? 0.633 0.748 6.540 1.00 95.44 187 ALA A CA 1
ATOM 1444 C C . ALA A 1 187 ? 1.713 1.841 6.611 1.00 95.44 187 ALA A C 1
ATOM 1446 O O . ALA A 1 187 ? 1.772 2.616 7.571 1.00 95.44 187 ALA A O 1
ATOM 1447 N N . PRO A 1 188 ? 2.608 1.917 5.610 1.00 93.81 188 PRO A N 1
ATOM 1448 C CA . PRO A 1 188 ? 3.594 2.987 5.512 1.00 93.81 188 PRO A CA 1
ATOM 1449 C C . PRO A 1 188 ? 2.922 4.358 5.501 1.00 93.81 188 PRO A C 1
ATOM 1451 O O . PRO A 1 188 ? 1.919 4.546 4.818 1.00 93.81 188 PRO A O 1
ATOM 1454 N N . GLY A 1 189 ? 3.481 5.313 6.243 1.00 92.44 189 GLY A N 1
ATOM 1455 C CA . GLY A 1 189 ? 2.910 6.656 6.392 1.00 92.44 189 GLY A CA 1
ATOM 1456 C C . GLY A 1 189 ? 1.932 6.798 7.562 1.00 92.44 189 GLY A C 1
ATOM 1457 O O . GLY A 1 189 ? 1.700 7.921 8.004 1.00 92.44 189 GLY A O 1
ATOM 1458 N N . VAL A 1 190 ? 1.430 5.691 8.128 1.00 94.75 190 VAL A N 1
ATOM 1459 C CA . VAL A 1 190 ? 0.636 5.716 9.365 1.00 94.75 190 VAL A CA 1
ATOM 1460 C C . VAL A 1 190 ? 1.533 5.971 10.572 1.00 94.75 190 VAL A C 1
ATOM 1462 O O . VAL A 1 190 ? 2.555 5.312 10.766 1.00 94.75 190 VAL A O 1
ATOM 1465 N N . ARG A 1 191 ? 1.110 6.900 11.428 1.00 92.25 191 ARG A N 1
ATOM 1466 C CA . ARG A 1 191 ? 1.726 7.175 12.731 1.00 92.25 191 ARG A CA 1
ATOM 1467 C C . ARG A 1 191 ? 1.057 6.330 13.817 1.00 92.25 191 ARG A C 1
ATOM 1469 O O . ARG A 1 191 ? -0.127 6.510 14.091 1.00 92.25 191 ARG A O 1
ATOM 1476 N N . GLY A 1 192 ? 1.815 5.440 14.458 1.00 93.69 192 GLY A N 1
ATOM 1477 C CA . GLY A 1 192 ? 1.292 4.535 15.487 1.00 93.69 192 GLY A CA 1
ATOM 1478 C C . GLY A 1 192 ? 0.453 3.400 14.896 1.00 93.69 192 GLY A C 1
ATOM 1479 O O . GLY A 1 192 ? 0.958 2.608 14.104 1.00 93.69 192 GLY A O 1
ATOM 1480 N N . GLY A 1 193 ? -0.814 3.296 15.289 1.00 96.19 193 GLY A N 1
ATOM 1481 C CA . GLY A 1 193 ? -1.767 2.359 14.696 1.00 96.19 193 GLY A CA 1
ATOM 1482 C C . GLY A 1 193 ? -3.179 2.932 14.651 1.00 96.19 193 GLY A C 1
ATOM 1483 O O . GLY A 1 193 ? -3.488 3.876 15.365 1.00 96.19 193 GLY A O 1
ATOM 1484 N N . ILE A 1 194 ? -4.050 2.385 13.812 1.00 98.25 194 ILE A N 1
ATOM 1485 C CA . ILE A 1 194 ? -5.439 2.840 13.679 1.00 98.25 194 ILE A CA 1
ATOM 1486 C C . ILE A 1 194 ? -6.330 1.606 13.640 1.00 98.25 194 ILE A C 1
ATOM 1488 O O . ILE A 1 194 ? -6.174 0.762 12.758 1.00 98.25 194 ILE A O 1
ATOM 1492 N N . VAL A 1 195 ? -7.246 1.493 14.602 1.00 98.56 195 VAL A N 1
ATOM 1493 C CA . VAL A 1 195 ? -8.286 0.455 14.596 1.00 98.56 195 VAL A CA 1
ATOM 1494 C C . VAL A 1 195 ? -9.508 1.032 13.909 1.00 98.56 195 VAL A C 1
ATOM 1496 O O . VAL A 1 195 ? -9.993 2.079 14.325 1.00 98.56 195 VAL A O 1
ATOM 1499 N N . LEU A 1 196 ? -10.015 0.358 12.883 1.00 98.25 196 LEU A N 1
ATOM 1500 C CA . LEU A 1 196 ? -11.177 0.813 12.121 1.00 98.25 196 LEU A CA 1
ATOM 1501 C C . LEU A 1 196 ? -12.151 -0.327 11.832 1.00 98.25 196 LEU A C 1
ATOM 1503 O O . LEU A 1 196 ? -11.754 -1.490 11.769 1.00 98.25 196 LEU A O 1
ATOM 1507 N N . SER A 1 197 ? -13.428 -0.000 11.651 1.00 98.38 197 SER A N 1
ATOM 1508 C CA . SER A 1 197 ? -14.419 -0.959 11.160 1.00 98.38 197 SER A CA 1
ATOM 1509 C C . SER A 1 197 ? -14.240 -1.250 9.671 1.00 98.38 197 SER A C 1
ATOM 1511 O O . SER A 1 197 ? -13.891 -0.373 8.884 1.00 98.38 197 SER A O 1
ATOM 1513 N N . LEU A 1 198 ? -14.513 -2.498 9.288 1.00 97.69 198 LEU A N 1
ATOM 1514 C CA . LEU A 1 198 ? -14.528 -2.975 7.907 1.00 97.69 198 LEU A CA 1
ATOM 1515 C C . LEU A 1 198 ? -15.942 -3.341 7.430 1.00 97.69 198 LEU A C 1
ATOM 1517 O O . LEU A 1 198 ? -16.088 -4.044 6.432 1.00 97.69 198 LEU A O 1
ATOM 1521 N N . ARG A 1 199 ? -16.994 -2.872 8.121 1.00 95.88 199 ARG A N 1
ATOM 1522 C CA . ARG A 1 199 ? -18.395 -3.086 7.703 1.00 95.88 199 ARG A CA 1
ATOM 1523 C C . ARG A 1 199 ? -18.745 -2.388 6.378 1.00 95.88 199 ARG A C 1
ATOM 1525 O O . ARG A 1 199 ? -19.718 -2.760 5.728 1.00 95.88 199 ARG A O 1
ATOM 1532 N N . GLY A 1 200 ? -17.915 -1.427 5.966 1.00 93.38 200 GLY A N 1
ATOM 1533 C CA . GLY A 1 200 ? -17.988 -0.738 4.681 1.00 93.38 200 GLY A CA 1
ATOM 1534 C C . GLY A 1 200 ? -18.843 0.529 4.714 1.00 93.38 200 GLY A C 1
ATOM 1535 O O . GLY A 1 200 ? -19.741 0.677 5.535 1.00 93.38 200 GLY A O 1
ATOM 1536 N N . GLY A 1 201 ? -18.549 1.455 3.798 1.00 94.50 201 GLY A N 1
ATOM 1537 C CA . GLY A 1 201 ? -19.276 2.722 3.644 1.00 94.50 201 GLY A CA 1
ATOM 1538 C C . GLY A 1 201 ? -18.831 3.858 4.574 1.00 94.50 201 GLY A C 1
ATOM 1539 O O . GLY A 1 201 ? -19.211 4.998 4.331 1.00 94.50 201 GLY A O 1
ATOM 1540 N N . ASP A 1 202 ? -18.002 3.574 5.582 1.00 97.88 202 ASP A N 1
ATOM 1541 C CA . ASP A 1 202 ? -17.535 4.569 6.559 1.00 97.88 202 ASP A CA 1
ATOM 1542 C C . ASP A 1 202 ? -16.399 5.465 6.008 1.00 97.88 202 ASP A C 1
ATOM 1544 O O . ASP A 1 202 ? -16.291 6.638 6.373 1.00 97.88 202 ASP A O 1
ATOM 1548 N N . PHE A 1 203 ? -15.581 4.936 5.089 1.00 97.88 203 PHE A N 1
ATOM 1549 C CA . PHE A 1 203 ? -14.444 5.620 4.458 1.00 97.88 203 PHE A CA 1
ATOM 1550 C C . PHE A 1 203 ? -14.531 5.467 2.941 1.00 97.88 203 PHE A C 1
ATOM 1552 O O . PHE A 1 203 ? -14.671 4.349 2.440 1.00 97.88 203 PHE A O 1
ATOM 1559 N N . VAL A 1 204 ? -14.454 6.577 2.208 1.00 97.50 204 VAL A N 1
ATOM 1560 C CA . VAL A 1 204 ? -14.635 6.588 0.753 1.00 97.50 204 VAL A CA 1
ATOM 1561 C C . VAL A 1 204 ? -13.434 7.248 0.093 1.00 97.50 204 VAL A C 1
ATOM 1563 O O . VAL A 1 204 ? -13.205 8.443 0.268 1.00 97.50 204 VAL A O 1
ATOM 1566 N N . LEU A 1 205 ? -12.700 6.457 -0.689 1.00 96.19 205 LEU A N 1
ATOM 1567 C CA . LEU A 1 205 ? -11.697 6.926 -1.639 1.00 96.19 205 LEU A CA 1
ATOM 1568 C C . LEU A 1 205 ? -12.330 6.920 -3.035 1.00 96.19 205 LEU A C 1
ATOM 1570 O O . LEU A 1 205 ? -12.706 5.866 -3.549 1.00 96.19 205 LEU A O 1
ATOM 1574 N N . GLU A 1 206 ? -12.492 8.092 -3.635 1.00 96.19 206 GLU A N 1
ATOM 1575 C CA . GLU A 1 206 ? -13.023 8.242 -4.986 1.00 96.19 206 GLU A CA 1
ATOM 1576 C C . GLU A 1 206 ? -11.852 8.347 -5.959 1.00 96.19 206 GLU A C 1
ATOM 1578 O O . GLU A 1 206 ? -11.137 9.346 -5.972 1.00 96.19 206 GLU A O 1
ATOM 1583 N N . CYS A 1 207 ? -11.663 7.317 -6.780 1.00 95.12 207 CYS A N 1
ATOM 1584 C CA . CYS A 1 207 ? -10.640 7.302 -7.817 1.00 95.12 207 CYS A CA 1
ATOM 1585 C C . CYS A 1 207 ? -11.209 7.885 -9.118 1.00 95.12 207 CYS A C 1
ATOM 1587 O O . CYS A 1 207 ? -12.106 7.309 -9.737 1.00 95.12 207 CYS A O 1
ATOM 1589 N N . GLY A 1 208 ? -10.708 9.056 -9.508 1.00 95.88 208 GLY A N 1
ATOM 1590 C CA . GLY A 1 208 ? -10.970 9.662 -10.811 1.00 95.88 208 GLY A CA 1
ATOM 1591 C C . GLY A 1 208 ? -10.047 9.105 -11.894 1.00 95.88 208 GLY A C 1
ATOM 1592 O O . GLY A 1 208 ? -10.510 8.791 -12.989 1.00 95.88 208 GLY A O 1
ATOM 1593 N N . GLN A 1 209 ? -8.762 8.960 -11.573 1.00 93.00 209 GLN A N 1
ATOM 1594 C CA . GLN A 1 209 ? -7.752 8.331 -12.420 1.00 93.00 209 GLN A CA 1
ATOM 1595 C C . GLN A 1 209 ? -6.864 7.464 -11.537 1.00 93.00 209 GLN A C 1
ATOM 1597 O O . GLN A 1 209 ? -6.251 7.969 -10.597 1.00 93.00 209 GLN A O 1
ATOM 1602 N N . ASP A 1 210 ? -6.813 6.176 -11.863 1.00 93.81 210 ASP A N 1
ATOM 1603 C CA . ASP A 1 210 ? -5.955 5.221 -11.169 1.00 93.81 210 ASP A CA 1
ATOM 1604 C C . ASP A 1 210 ? -4.486 5.453 -11.541 1.00 93.81 210 ASP A C 1
ATOM 1606 O O . ASP A 1 210 ? -4.185 6.092 -12.562 1.00 93.81 210 ASP A O 1
ATOM 1610 N N . LEU A 1 211 ? -3.578 4.924 -10.723 1.00 93.44 211 LEU A N 1
ATOM 1611 C CA . LEU A 1 211 ? -2.143 5.127 -10.863 1.00 93.44 211 LEU A CA 1
ATOM 1612 C C . LEU A 1 211 ? -1.685 4.844 -12.298 1.00 93.44 211 LEU A C 1
ATOM 1614 O O . LEU A 1 211 ? -1.807 3.736 -12.825 1.00 93.44 211 LEU A O 1
ATOM 1618 N N . SER A 1 212 ? -1.128 5.871 -12.927 1.00 91.94 212 SER A N 1
ATOM 1619 C CA . SER A 1 212 ? -0.733 5.852 -14.329 1.00 91.94 212 SER A CA 1
ATOM 1620 C C . SER A 1 212 ? 0.686 6.374 -14.503 1.00 91.94 212 SER A C 1
ATOM 1622 O O . SER A 1 212 ? 1.131 7.273 -13.792 1.00 91.94 212 SER A O 1
ATOM 1624 N N . ILE A 1 213 ? 1.400 5.821 -15.487 1.00 94.88 213 ILE A N 1
ATOM 1625 C CA . ILE A 1 213 ? 2.732 6.291 -15.879 1.00 94.88 213 ILE A CA 1
ATOM 1626 C C . ILE A 1 213 ? 2.595 7.143 -17.137 1.00 94.88 213 ILE A C 1
ATOM 1628 O O . ILE A 1 213 ? 2.232 6.642 -18.204 1.00 94.88 213 ILE A O 1
ATOM 1632 N N . GLY A 1 214 ? 2.915 8.425 -17.022 1.00 92.00 214 GLY A N 1
ATOM 1633 C CA . GLY A 1 214 ? 2.939 9.358 -18.135 1.00 92.00 214 GLY A CA 1
ATOM 1634 C C . GLY A 1 214 ? 4.346 9.604 -18.672 1.00 92.00 214 GLY A C 1
ATOM 1635 O O . GLY A 1 214 ? 5.350 9.471 -17.973 1.00 92.00 214 GLY A O 1
ATOM 1636 N N . TYR A 1 215 ? 4.423 9.987 -19.945 1.00 94.25 215 TYR A N 1
ATOM 1637 C CA . TYR A 1 215 ? 5.658 10.446 -20.579 1.00 94.25 215 TYR A CA 1
ATOM 1638 C C . TYR A 1 215 ? 5.755 11.970 -20.496 1.00 94.25 215 TYR A C 1
ATOM 1640 O O . TYR A 1 215 ? 4.827 12.668 -20.901 1.00 94.25 215 TYR A O 1
ATOM 1648 N N . GLN A 1 216 ? 6.899 12.487 -20.041 1.00 94.44 216 GLN A N 1
ATOM 1649 C CA . GLN A 1 216 ? 7.163 13.924 -19.998 1.00 94.44 216 GLN A CA 1
ATOM 1650 C C . GLN A 1 216 ? 8.076 14.372 -21.144 1.00 94.44 216 GLN A C 1
ATOM 1652 O O . GLN A 1 216 ? 7.718 15.248 -21.931 1.00 94.44 216 GLN A O 1
ATOM 1657 N N . SER A 1 217 ? 9.279 13.802 -21.229 1.00 92.75 217 SER A N 1
ATOM 1658 C CA . SER A 1 217 ? 10.296 14.174 -22.218 1.00 92.75 217 SER A CA 1
ATOM 1659 C C . SER A 1 217 ? 11.387 13.108 -22.318 1.00 92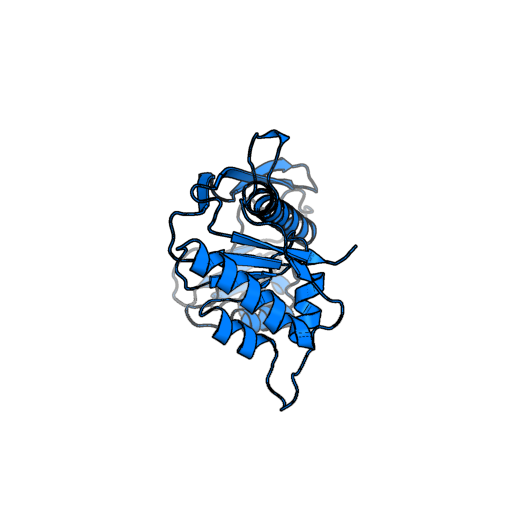.75 217 SER A C 1
ATOM 1661 O O . SER A 1 217 ? 11.433 12.176 -21.521 1.00 92.75 217 SER A O 1
ATOM 1663 N N . HIS A 1 218 ? 12.271 13.212 -23.306 1.00 95.00 218 HIS A N 1
ATOM 1664 C CA . HIS A 1 218 ? 13.513 12.444 -23.336 1.00 95.00 218 HIS A CA 1
ATOM 1665 C C . HIS A 1 218 ? 14.607 13.209 -24.082 1.00 95.00 218 HIS A C 1
ATOM 1667 O O . HIS A 1 218 ? 14.310 14.095 -24.886 1.00 95.00 218 HIS A O 1
ATOM 1673 N N . ASP A 1 219 ? 15.855 12.833 -23.830 1.00 88.12 219 ASP A N 1
ATOM 1674 C CA . ASP A 1 219 ? 17.015 13.178 -24.645 1.00 88.12 219 ASP A CA 1
ATOM 1675 C C . ASP A 1 219 ? 17.718 11.896 -25.140 1.00 88.12 219 ASP A C 1
ATOM 1677 O O . ASP A 1 219 ? 17.098 10.833 -25.230 1.00 88.12 219 ASP A O 1
ATOM 1681 N N . ALA A 1 220 ? 18.984 12.000 -25.552 1.00 83.62 220 ALA A N 1
ATOM 1682 C CA . ALA A 1 220 ? 19.743 10.862 -26.068 1.00 83.62 220 ALA A CA 1
ATOM 1683 C C . ALA A 1 220 ? 20.057 9.798 -24.997 1.00 83.62 220 ALA A C 1
ATOM 1685 O O . ALA A 1 220 ? 20.336 8.653 -25.353 1.00 83.62 220 ALA A O 1
ATOM 1686 N N . GLU A 1 221 ? 20.006 10.160 -23.714 1.00 83.94 221 GLU A N 1
ATOM 1687 C CA . GLU A 1 221 ? 20.447 9.329 -22.593 1.00 83.94 221 GLU A CA 1
ATOM 1688 C C . GLU A 1 221 ? 19.308 9.024 -21.610 1.00 83.94 221 GLU A C 1
ATOM 1690 O O . GLU A 1 221 ? 19.233 7.911 -21.092 1.00 83.94 221 GLU A O 1
ATOM 1695 N N . VAL A 1 222 ? 18.392 9.971 -21.387 1.00 84.81 222 VAL A N 1
ATOM 1696 C CA . VAL A 1 222 ? 17.386 9.903 -20.319 1.00 84.81 222 VAL A CA 1
ATOM 1697 C C . VAL A 1 222 ? 15.969 10.032 -20.869 1.00 84.81 222 VAL A C 1
ATOM 1699 O O . VAL A 1 222 ? 15.682 10.886 -21.707 1.00 84.81 222 VAL A O 1
ATOM 1702 N N . VAL A 1 223 ? 15.049 9.222 -20.339 1.00 88.19 223 VAL A N 1
ATOM 1703 C CA . VAL A 1 223 ? 13.599 9.376 -20.527 1.00 88.19 223 VAL A CA 1
ATOM 1704 C C . VAL A 1 223 ? 12.986 9.822 -19.205 1.00 88.19 223 VAL A C 1
ATOM 1706 O O . VAL A 1 223 ? 13.118 9.136 -18.199 1.00 88.19 223 VAL A O 1
ATOM 1709 N N . ARG A 1 224 ? 12.293 10.961 -19.209 1.00 92.50 224 ARG A N 1
ATOM 1710 C CA . ARG A 1 224 ? 11.545 11.478 -18.062 1.00 92.50 224 ARG A CA 1
ATOM 1711 C C . ARG A 1 224 ? 10.102 11.012 -18.145 1.00 92.50 224 ARG A C 1
ATOM 1713 O O . ARG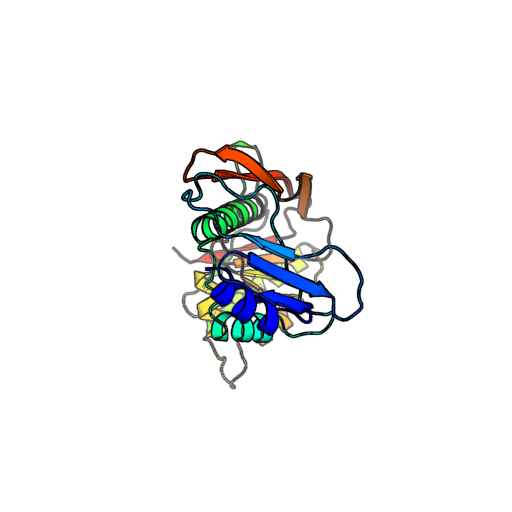 A 1 224 ? 9.368 11.373 -19.071 1.00 92.50 224 ARG A O 1
ATOM 1720 N N . LEU A 1 225 ? 9.719 10.212 -17.164 1.00 95.38 225 LEU A N 1
ATOM 1721 C CA . LEU A 1 225 ? 8.354 9.766 -16.929 1.00 95.38 225 LEU A CA 1
ATOM 1722 C C . LEU A 1 225 ? 7.813 10.455 -15.674 1.00 95.38 225 LEU A C 1
ATOM 1724 O O . LEU A 1 225 ? 8.565 11.075 -14.923 1.00 95.38 225 LEU A O 1
ATOM 1728 N N . TYR A 1 226 ? 6.514 10.346 -15.448 1.00 95.38 226 TYR A N 1
ATOM 1729 C CA . TYR A 1 226 ? 5.884 10.767 -14.205 1.00 95.38 226 TYR A CA 1
ATOM 1730 C C . TYR A 1 226 ? 4.821 9.754 -13.791 1.00 95.38 226 TYR A C 1
ATOM 1732 O O . TYR A 1 226 ? 4.276 9.045 -14.636 1.00 95.38 226 TYR A O 1
ATOM 1740 N N . LEU A 1 227 ? 4.540 9.696 -12.493 1.00 96.69 227 LEU A N 1
ATOM 1741 C CA . LEU A 1 227 ? 3.386 8.990 -11.953 1.00 96.69 227 LEU A CA 1
ATOM 1742 C C . LEU A 1 227 ? 2.280 10.007 -11.704 1.00 96.69 227 LEU A C 1
ATOM 1744 O O . LEU A 1 227 ? 2.546 11.091 -11.184 1.00 96.69 227 LEU A O 1
ATOM 1748 N N . GLU A 1 228 ? 1.063 9.669 -12.100 1.00 95.69 228 GLU A N 1
ATOM 1749 C CA . GLU A 1 228 ? -0.124 10.463 -11.807 1.00 95.69 228 GLU A CA 1
ATOM 1750 C C . GLU A 1 228 ? -1.235 9.577 -11.256 1.00 95.69 228 GLU A C 1
ATOM 1752 O O . GLU A 1 228 ? -1.410 8.436 -11.680 1.00 95.69 228 GLU A O 1
ATOM 1757 N N . GLU A 1 229 ? -2.003 10.143 -10.338 1.00 95.88 229 GLU A N 1
ATOM 1758 C CA . GLU A 1 229 ? -3.275 9.620 -9.862 1.00 95.88 229 GLU A CA 1
ATOM 1759 C C . GLU A 1 229 ? -4.204 10.813 -9.616 1.00 95.88 229 GLU A C 1
ATOM 1761 O O . GLU A 1 229 ? -3.757 11.950 -9.421 1.00 95.88 229 GLU A O 1
ATOM 1766 N N . SER A 1 230 ? -5.509 10.574 -9.635 1.00 95.50 230 SER A N 1
ATOM 1767 C CA . SER A 1 230 ? -6.496 11.567 -9.231 1.00 95.50 230 SER A CA 1
ATOM 1768 C C . SER A 1 230 ? -7.467 10.914 -8.273 1.00 95.50 230 SER A C 1
ATOM 1770 O O . SER A 1 230 ? -8.276 10.080 -8.680 1.00 95.50 230 SER A O 1
ATOM 1772 N N . VAL A 1 231 ? -7.385 11.310 -7.005 1.00 96.00 231 VAL A N 1
ATOM 1773 C CA . VAL A 1 231 ? -8.210 10.765 -5.930 1.00 96.00 231 VAL A CA 1
ATOM 1774 C C . VAL A 1 231 ? -8.826 11.875 -5.081 1.00 96.00 231 VAL A C 1
ATOM 1776 O O . VAL A 1 231 ? -8.275 12.971 -4.959 1.00 96.00 231 VAL A O 1
ATOM 1779 N N . SER A 1 232 ? -9.976 11.584 -4.482 1.00 96.75 232 SER A N 1
ATOM 1780 C CA . SER A 1 232 ? -10.526 12.333 -3.351 1.00 96.75 232 SER A CA 1
ATOM 1781 C C . SER A 1 232 ? -10.780 11.364 -2.197 1.00 96.75 232 SER A C 1
ATOM 1783 O O . SER A 1 232 ? -11.093 10.196 -2.427 1.00 96.75 232 SER A O 1
ATOM 1785 N N . PHE A 1 233 ? -10.659 11.827 -0.955 1.00 98.00 233 PHE A N 1
ATOM 1786 C CA . PHE A 1 233 ? -10.949 11.014 0.221 1.00 98.00 233 PHE A CA 1
ATOM 1787 C C . PHE A 1 233 ? -11.923 11.723 1.156 1.00 98.00 233 PHE A C 1
ATOM 1789 O O . PHE A 1 233 ? -11.810 12.929 1.388 1.00 98.00 233 PHE A O 1
ATOM 1796 N N . ARG A 1 234 ? -12.893 10.970 1.685 1.00 97.38 234 ARG A N 1
ATOM 1797 C CA . ARG A 1 234 ? -13.888 11.466 2.639 1.00 97.38 234 ARG A CA 1
ATOM 1798 C C . ARG A 1 234 ? -14.207 10.418 3.702 1.00 97.38 234 ARG A C 1
ATOM 1800 O O . ARG A 1 234 ? -14.429 9.246 3.395 1.00 97.38 234 ARG A O 1
ATOM 1807 N N . VAL A 1 235 ? -14.315 10.878 4.945 1.00 98.38 235 VAL A N 1
ATOM 1808 C CA . VAL A 1 235 ? -14.825 10.097 6.076 1.00 98.38 235 VAL A CA 1
ATOM 1809 C C . VAL A 1 235 ? -16.322 10.366 6.217 1.00 98.38 235 VAL A C 1
ATOM 1811 O O . VAL A 1 235 ? -16.737 11.511 6.385 1.00 98.38 235 VAL A O 1
ATOM 1814 N N . ILE A 1 236 ? -17.133 9.317 6.098 1.00 98.06 236 ILE A N 1
ATOM 1815 C CA . ILE A 1 236 ? -18.597 9.387 6.202 1.00 98.06 236 ILE A CA 1
ATOM 1816 C C . ILE A 1 236 ? -19.046 9.160 7.644 1.00 98.06 236 ILE A C 1
ATOM 1818 O O . ILE A 1 236 ? -19.941 9.860 8.113 1.00 98.06 236 ILE A O 1
ATOM 1822 N N . GLU A 1 237 ? -18.408 8.216 8.340 1.00 98.19 237 GLU A N 1
ATOM 1823 C CA . GLU A 1 237 ? -18.687 7.892 9.740 1.00 98.19 237 GLU A CA 1
ATOM 1824 C C . GLU A 1 237 ? -17.438 8.128 10.609 1.00 98.19 237 GLU A C 1
ATOM 1826 O O . GLU A 1 237 ? -16.571 7.254 10.713 1.00 98.19 237 GLU A O 1
ATOM 1831 N N . PRO A 1 238 ? -17.320 9.312 11.233 1.00 98.06 238 PRO A N 1
ATOM 1832 C CA . PRO A 1 238 ? -16.254 9.648 12.175 1.00 98.06 238 PRO A CA 1
ATOM 1833 C C . PRO A 1 238 ? -16.079 8.666 13.335 1.00 98.06 238 PRO A C 1
ATOM 1835 O O . PRO A 1 238 ? -14.967 8.506 13.840 1.00 98.06 238 PRO A O 1
ATOM 1838 N N . ASP A 1 239 ? -17.148 8.000 13.776 1.00 98.25 239 ASP A N 1
ATOM 1839 C CA . ASP A 1 239 ? -17.064 7.073 14.904 1.00 98.25 239 ASP A CA 1
ATOM 1840 C C . ASP A 1 239 ? -16.427 5.728 14.524 1.00 98.25 239 ASP A C 1
ATOM 1842 O O . ASP A 1 239 ? -16.128 4.930 15.412 1.00 98.25 239 ASP A O 1
ATOM 1846 N N . ALA A 1 240 ? -16.189 5.461 13.233 1.00 98.44 240 ALA A N 1
ATOM 1847 C CA . ALA A 1 240 ? -15.765 4.154 12.733 1.00 98.44 240 ALA A CA 1
ATOM 1848 C C . ALA A 1 240 ? -14.264 3.845 12.875 1.00 98.44 240 ALA A C 1
ATOM 1850 O O . ALA A 1 240 ? -13.826 2.765 12.465 1.00 98.44 240 ALA A O 1
ATOM 1851 N N . ALA A 1 241 ? -13.468 4.749 13.451 1.00 98.50 241 ALA A N 1
ATOM 1852 C CA . ALA A 1 241 ? -12.038 4.541 13.673 1.00 98.50 241 ALA A CA 1
ATOM 1853 C C . ALA A 1 241 ? -11.546 5.128 14.998 1.00 98.50 241 ALA A C 1
ATOM 1855 O O . ALA A 1 241 ? -12.060 6.135 15.469 1.00 98.50 241 ALA A O 1
ATOM 1856 N N . VAL A 1 242 ? -10.497 4.536 15.568 1.00 98.56 242 VAL A N 1
ATOM 1857 C CA . VAL A 1 242 ? -9.794 5.025 16.760 1.00 98.56 242 VAL A CA 1
ATOM 1858 C C . VAL A 1 242 ? -8.292 5.021 16.496 1.00 98.56 242 VAL A C 1
ATOM 1860 O O . VAL A 1 242 ? -7.707 3.987 16.163 1.00 98.56 242 VAL A O 1
ATOM 1863 N N . ALA A 1 243 ? -7.655 6.176 16.684 1.00 97.94 243 ALA A N 1
ATOM 1864 C CA . ALA A 1 243 ? -6.207 6.316 16.582 1.00 97.94 243 ALA A CA 1
ATOM 1865 C C . ALA A 1 243 ? -5.501 5.766 17.833 1.00 97.94 243 ALA A C 1
ATOM 1867 O O . ALA A 1 243 ? -5.891 6.051 18.967 1.00 97.94 243 ALA A O 1
ATOM 1868 N N . LEU A 1 244 ? -4.425 5.015 17.623 1.00 97.06 244 LEU A N 1
ATOM 1869 C CA . LEU A 1 244 ? -3.489 4.537 18.634 1.00 97.06 244 LEU A CA 1
ATOM 1870 C C . LEU A 1 244 ? -2.170 5.288 18.437 1.00 97.06 244 LEU A C 1
ATOM 1872 O O . LEU A 1 244 ? -1.490 5.104 17.430 1.00 97.06 244 LEU A O 1
ATOM 1876 N N . VAL A 1 245 ? -1.795 6.142 19.383 1.00 94.12 245 VAL A N 1
ATOM 1877 C CA . VAL A 1 245 ? -0.652 7.055 19.220 1.00 94.12 245 VAL A CA 1
ATOM 1878 C C . VAL A 1 245 ? 0.473 6.710 20.191 1.00 94.12 245 VAL A C 1
ATOM 1880 O O . VAL A 1 245 ? 0.186 6.402 21.348 1.00 94.12 245 VAL A O 1
ATOM 1883 N N . PRO A 1 246 ? 1.753 6.762 19.785 1.00 86.06 246 PRO A N 1
ATOM 1884 C CA . PRO A 1 246 ? 2.861 6.639 20.726 1.00 86.06 246 PRO A CA 1
ATOM 1885 C C . PRO A 1 246 ? 2.739 7.673 21.848 1.00 86.06 246 PRO A C 1
ATOM 1887 O O . PRO A 1 246 ? 2.337 8.816 21.616 1.00 86.06 246 PRO A O 1
ATOM 1890 N N . LYS A 1 247 ? 3.067 7.276 23.079 1.00 80.06 247 LYS A N 1
ATOM 1891 C CA . LYS A 1 247 ? 3.146 8.220 24.196 1.00 80.06 247 LYS A CA 1
ATOM 1892 C C . LYS A 1 247 ? 4.306 9.193 23.937 1.00 80.06 247 LYS A C 1
ATOM 1894 O O . LYS A 1 247 ? 5.409 8.735 23.647 1.00 80.06 247 LYS A O 1
ATOM 1899 N N . ALA A 1 248 ? 4.029 10.496 24.014 1.00 59.81 248 ALA A N 1
ATOM 1900 C CA . ALA A 1 248 ? 5.042 11.552 23.938 1.00 59.81 248 ALA A CA 1
ATOM 1901 C C . ALA A 1 248 ? 6.015 11.508 25.126 1.00 59.81 248 ALA A C 1
ATOM 1903 O O . ALA A 1 248 ? 5.583 11.072 26.224 1.00 59.81 248 ALA A O 1
#

Radius of gyration: 26.61 Å; chains: 1; bounding box: 52×46×68 Å

pLDDT: mean 91.05, std 7.26, range [58.47, 98.56]

Foldseek 3Di:
DQVLVQQLDVQLDCWDWDDDDPAKTWTGHPVNDDDIDMDGDDPDDDQADDPDDDDDDDDPPDDPVVSVVSSVVSPDDDDPCVVVVVQVVVVLLVVLCCAADNDVVVPGHHLARLAPDDAQADDPDVLCVLVSLLVFVVLLVVVVHDALKEKEAEPVVVVVQQPDAYDPRHRSLVSSCVSNVDYYHDGYNDAGMKIFHPPDPQKDKDWPAPWDKAWDDDDSPDTDIHIDTDIGIDGPHSNGMHHYHYDD

Secondary structure (DSSP, 8-state):
-HHHHHHHHHHHSSEEEEEE-SSEEEEEETTS-SPPEEEE--SSPP-S--S------PPTT--HHHHHHHHHHTT------HHHHHHHHHHHHHHHHHHHH-BGGGTB--HHHH-SSPPEEEPS-GGGHHHHHHHHHHHHHHTT--S-EEEEE-HHHHHHHHHPBPTTS-BHHHHHHHHHSS-EEE-TT--SEEEEE-SSSSEEEEEEEEEEEEEEEE-SS-EEEEEEEEEEEEES-GGGEEEEEE--